Protein AF-A0AAU4KSG5-F1 (afdb_monomer_lite)

Secondary structure (DSSP, 8-state):
---------PPP-------TT-----TT---GGGS----HHHHHHHHHHHHHHHHT--HHHHHHHHHHHHH-HHHHH-HHHHHHHHHHHHHHT-HHHHHHHHHHHTT-HHHHS-HHHHHHHHHHHHHHHHHTT-HHHHHHHHHHHHHH---HHHHHHHHHHHHHHHHHHT-HHHHHHHHHHTT-SSPPPTTSTTHHHHHHHHHHHHHHTT-HHHHHHHHHHHHHHHHHTT---TTT--HHHHHHHHHHHTT-HHHHHHHHHHHHHHHHHHTPPP----PPPPPPP----------HHHHHHHHHHH-S-----------------------------------------------

Sequence (355 aa):
MTETAHATGRPGSGTGPFREGSAVHIPGRLDAEDDERIPPDEVCLSLHSLELANLGVRRALVHEQVEMILGTREKRGHPYCMWLAILTLLYTGDLVSAHSECRQLAMDARWLGSPRHEQLLTLMRARVSLLAGDGVKSAALLREALARGLPKALTRLAAAWLVEAHVLEGDTGAAHKVLLAHELAGRLDPNLPDVAYVLNARGALHMATGRFQPALDDFVYCGRVLIAQSVSNPAVVPWRSRAAFAALATRRHDLALALATDELTAARTWGAPPAASVSPCTPWPSSAGTTPRWPCWRRRWNSWTWRMRAVSSSTPSTTSPSYRPNAAIPPGPAHGWKRRARSPGTAATACGATG

Radius of gyration: 27.67 Å; chains: 1; bounding box: 100×79×86 Å

Structure (mmCIF, N/CA/C/O backbone):
data_AF-A0AAU4KSG5-F1
#
_entry.id   AF-A0AAU4KSG5-F1
#
loop_
_atom_site.group_PDB
_atom_site.id
_atom_site.type_symbol
_atom_site.label_atom_id
_atom_site.label_alt_id
_atom_site.label_comp_id
_atom_site.label_asym_id
_atom_site.label_entity_id
_atom_site.label_seq_id
_atom_site.pdbx_PDB_ins_code
_atom_site.Cartn_x
_atom_site.Cartn_y
_atom_site.Cartn_z
_atom_site.occupancy
_atom_site.B_iso_or_equiv
_atom_site.auth_seq_id
_atom_site.auth_comp_id
_atom_site.auth_asym_id
_atom_site.auth_atom_id
_atom_site.pdbx_PDB_model_num
ATOM 1 N N . MET A 1 1 ? 66.735 15.027 21.085 1.00 38.50 1 MET A N 1
ATOM 2 C CA . MET A 1 1 ? 66.187 14.760 19.741 1.00 38.50 1 MET A CA 1
ATOM 3 C C . MET A 1 1 ? 64.780 14.228 19.929 1.00 38.50 1 MET A C 1
ATOM 5 O O . MET A 1 1 ? 64.598 13.063 20.241 1.00 38.50 1 MET A O 1
ATOM 9 N N . THR A 1 2 ? 63.819 15.142 19.902 1.00 29.25 2 THR A N 1
ATOM 10 C CA . THR A 1 2 ? 62.382 14.914 20.078 1.00 29.25 2 THR A CA 1
ATOM 11 C C . THR A 1 2 ? 61.734 15.073 18.715 1.00 29.25 2 THR A C 1
ATOM 13 O O . THR A 1 2 ? 61.810 16.162 18.150 1.00 29.25 2 THR A O 1
ATOM 16 N N . GLU A 1 3 ? 61.125 14.013 18.192 1.00 27.72 3 GLU A N 1
ATOM 17 C CA . GLU A 1 3 ? 60.401 14.053 16.924 1.00 27.72 3 GLU A CA 1
ATOM 18 C C . GLU A 1 3 ? 58.911 13.819 17.193 1.00 27.72 3 GLU A C 1
ATOM 20 O O . GLU A 1 3 ? 58.471 12.757 17.627 1.00 27.72 3 GLU A O 1
ATOM 25 N N . THR A 1 4 ? 58.150 14.894 17.021 1.00 34.47 4 THR A N 1
ATOM 26 C CA . THR A 1 4 ? 56.693 14.976 17.091 1.00 34.47 4 THR A CA 1
ATOM 27 C C . THR A 1 4 ? 56.087 14.545 15.758 1.00 34.47 4 THR A C 1
ATOM 29 O O . THR A 1 4 ? 56.318 15.208 14.749 1.00 34.47 4 THR A O 1
ATOM 32 N N . ALA A 1 5 ? 55.258 13.499 15.751 1.00 32.88 5 ALA A N 1
ATOM 33 C CA . ALA A 1 5 ? 54.439 13.131 14.596 1.00 32.88 5 ALA A CA 1
ATOM 34 C C . ALA A 1 5 ? 52.985 13.591 14.799 1.00 32.88 5 ALA A C 1
ATOM 36 O O . ALA A 1 5 ? 52.264 13.094 15.665 1.00 32.88 5 ALA A O 1
ATOM 37 N N . HIS A 1 6 ? 52.562 14.563 13.988 1.00 29.42 6 HIS A N 1
ATOM 38 C CA . HIS A 1 6 ? 51.173 14.987 13.834 1.00 29.42 6 HIS A CA 1
ATOM 39 C C . HIS A 1 6 ? 50.369 13.927 13.068 1.00 29.42 6 HIS A C 1
ATOM 41 O O . HIS A 1 6 ? 50.677 13.627 11.918 1.00 29.42 6 HIS A O 1
ATOM 47 N N . ALA A 1 7 ? 49.296 13.414 13.674 1.00 30.02 7 ALA A N 1
ATOM 48 C CA . ALA A 1 7 ? 48.296 12.601 12.990 1.00 30.02 7 ALA A CA 1
ATOM 49 C C . ALA A 1 7 ? 47.135 13.489 12.509 1.00 30.02 7 ALA A C 1
ATOM 51 O O . ALA A 1 7 ? 46.254 13.868 13.278 1.00 30.02 7 ALA A O 1
ATOM 52 N N . THR A 1 8 ? 47.134 13.820 11.220 1.00 32.59 8 THR A N 1
ATOM 53 C CA . THR A 1 8 ? 46.005 14.418 10.497 1.00 32.59 8 THR A CA 1
ATOM 54 C C . THR A 1 8 ? 45.142 13.307 9.890 1.00 32.59 8 THR A C 1
ATOM 56 O O . THR A 1 8 ? 45.341 12.878 8.757 1.00 32.59 8 THR A O 1
ATOM 59 N N . GLY A 1 9 ? 44.164 12.812 10.653 1.00 27.25 9 GLY A N 1
ATOM 60 C CA . GLY A 1 9 ? 43.154 11.867 10.168 1.00 27.25 9 GLY A CA 1
ATOM 61 C C . GLY A 1 9 ? 41.897 12.586 9.670 1.00 27.25 9 GLY A C 1
ATOM 62 O O . GLY A 1 9 ? 41.175 13.189 10.460 1.00 27.25 9 GLY A O 1
ATOM 63 N N . ARG A 1 10 ? 41.625 12.517 8.360 1.00 27.47 10 ARG A N 1
ATOM 64 C CA . ARG A 1 10 ? 40.331 12.876 7.742 1.00 27.47 10 ARG A CA 1
ATOM 65 C C . ARG A 1 10 ? 39.182 12.049 8.356 1.00 27.47 10 ARG A C 1
ATOM 67 O O . ARG A 1 10 ? 39.394 10.869 8.632 1.00 27.47 10 ARG A O 1
ATOM 74 N N . PRO A 1 11 ? 37.958 12.594 8.495 1.00 30.91 11 PRO A N 1
ATOM 75 C CA . PRO A 1 11 ? 36.808 11.807 8.927 1.00 30.91 11 PRO A CA 1
ATOM 76 C C . PRO A 1 11 ? 36.391 10.837 7.814 1.00 30.91 11 PRO A C 1
ATOM 78 O O . PRO A 1 11 ? 36.084 11.247 6.694 1.00 30.91 11 PRO A O 1
ATOM 81 N N . GLY A 1 12 ? 36.420 9.542 8.127 1.00 28.28 12 GLY A N 1
ATOM 82 C CA . GLY A 1 12 ? 35.982 8.470 7.242 1.00 28.28 12 GLY A CA 1
ATOM 83 C C . GLY A 1 12 ? 34.480 8.533 6.960 1.00 28.28 12 GLY A C 1
ATOM 84 O O . GLY A 1 12 ? 33.665 8.765 7.852 1.00 28.28 12 GLY A O 1
ATOM 85 N N . SER A 1 13 ? 34.138 8.300 5.697 1.00 32.59 13 SER A N 1
ATOM 86 C CA . SER A 1 13 ? 32.803 8.007 5.187 1.00 32.59 13 SER A CA 1
ATOM 87 C C . SER A 1 13 ? 32.158 6.865 5.977 1.00 32.59 13 SER A C 1
ATOM 89 O O . SER A 1 13 ? 32.555 5.708 5.857 1.00 32.59 13 SER A O 1
ATOM 91 N N . GLY A 1 14 ? 31.157 7.193 6.793 1.00 28.16 14 GLY A N 1
ATOM 92 C CA . GLY A 1 14 ? 30.375 6.235 7.572 1.00 28.16 14 GLY A CA 1
ATOM 93 C C . GLY A 1 14 ? 29.376 5.451 6.721 1.00 28.16 14 GLY A C 1
ATOM 94 O O . GLY A 1 14 ? 28.170 5.572 6.918 1.00 28.16 14 GLY A O 1
ATOM 95 N N . THR A 1 15 ? 29.861 4.638 5.787 1.00 38.88 15 THR A N 1
ATOM 96 C CA . THR A 1 15 ? 29.124 3.488 5.247 1.00 38.88 15 THR A CA 1
ATOM 97 C C . THR A 1 15 ? 29.431 2.296 6.148 1.00 38.88 15 THR A C 1
ATOM 99 O O . THR A 1 15 ? 30.382 1.554 5.915 1.00 38.88 15 THR A O 1
ATOM 102 N N . GLY A 1 16 ? 28.685 2.168 7.247 1.00 31.45 16 GLY A N 1
ATOM 103 C CA . GLY A 1 16 ? 28.750 0.969 8.084 1.00 31.45 16 GLY A CA 1
ATOM 104 C C . GLY A 1 16 ? 28.312 -0.267 7.283 1.00 31.45 16 GLY A C 1
ATOM 105 O O . GLY A 1 16 ? 27.465 -0.130 6.397 1.00 31.45 16 GLY A O 1
ATOM 106 N N . PRO A 1 17 ? 28.875 -1.456 7.559 1.00 35.94 17 PRO A N 1
ATOM 107 C CA . PRO A 1 17 ? 28.551 -2.658 6.809 1.00 35.94 17 PRO A CA 1
ATOM 108 C C . PRO A 1 17 ? 27.086 -3.039 7.042 1.00 35.94 17 PRO A C 1
ATOM 110 O O . PRO A 1 17 ? 26.595 -3.036 8.174 1.00 35.94 17 PRO A O 1
ATOM 113 N N . PHE A 1 18 ? 26.403 -3.345 5.941 1.00 37.97 18 PHE A N 1
ATOM 114 C CA . PHE A 1 18 ? 25.096 -3.990 5.892 1.00 37.97 18 PHE A CA 1
ATOM 115 C C . PHE A 1 18 ? 25.047 -5.141 6.912 1.00 37.97 18 PHE A C 1
ATOM 117 O O . PHE A 1 18 ? 25.884 -6.043 6.875 1.00 37.97 18 PHE A O 1
ATOM 124 N N . ARG A 1 19 ? 24.103 -5.095 7.862 1.00 38.00 19 ARG A N 1
ATOM 125 C CA . ARG A 1 19 ? 23.866 -6.219 8.776 1.00 38.00 19 ARG A CA 1
ATOM 126 C C . ARG A 1 19 ? 23.085 -7.286 8.024 1.00 38.00 19 ARG A C 1
ATOM 128 O O . ARG A 1 19 ? 21.860 -7.236 7.941 1.00 38.00 19 ARG A O 1
ATOM 135 N N . GLU A 1 20 ? 23.818 -8.252 7.496 1.00 31.59 20 GLU A N 1
ATOM 136 C CA . GLU A 1 20 ? 23.281 -9.512 7.000 1.00 31.59 20 GLU A CA 1
ATOM 137 C C . GLU A 1 20 ? 22.412 -10.145 8.109 1.00 31.59 20 GLU A C 1
ATOM 139 O O . GLU A 1 20 ? 22.904 -10.457 9.194 1.00 31.59 20 GLU A O 1
ATOM 144 N N . GLY A 1 21 ? 21.091 -10.213 7.892 1.00 39.56 21 GLY A N 1
ATOM 145 C CA . GLY A 1 21 ? 20.122 -10.764 8.855 1.00 39.56 21 GLY A CA 1
ATOM 146 C C . GLY A 1 21 ? 18.938 -9.863 9.241 1.00 39.56 21 GLY A C 1
ATOM 147 O O . GLY A 1 21 ? 17.999 -10.354 9.864 1.00 39.56 21 GLY A O 1
ATOM 148 N N . SER A 1 22 ? 18.917 -8.581 8.858 1.00 46.66 22 SER A N 1
ATOM 149 C CA . SER A 1 22 ? 17.695 -7.759 8.930 1.00 46.66 22 SER A CA 1
ATOM 150 C C . SER A 1 22 ? 16.807 -8.065 7.721 1.00 46.66 22 SER A C 1
ATOM 152 O O . SER A 1 22 ? 17.153 -7.744 6.582 1.00 46.66 22 SER A O 1
ATOM 154 N N . ALA A 1 23 ? 15.682 -8.752 7.932 1.00 70.69 23 ALA A N 1
ATOM 155 C CA . ALA A 1 23 ? 14.760 -9.082 6.851 1.00 70.69 23 ALA A CA 1
ATOM 156 C C . ALA A 1 23 ? 14.004 -7.819 6.408 1.00 70.69 23 ALA A C 1
ATOM 158 O O . ALA A 1 23 ? 12.965 -7.474 6.966 1.00 70.69 23 ALA A O 1
ATOM 159 N N . VAL A 1 24 ? 14.531 -7.120 5.399 1.00 85.19 24 VAL A N 1
ATOM 160 C CA . VAL A 1 24 ? 13.855 -5.975 4.774 1.00 85.19 24 VAL A CA 1
ATOM 161 C C . VAL A 1 24 ? 12.472 -6.412 4.288 1.00 85.19 24 VAL A C 1
ATOM 163 O O . VAL A 1 24 ? 12.352 -7.341 3.485 1.00 85.19 24 VAL A O 1
ATOM 166 N N . HIS A 1 25 ? 11.422 -5.731 4.754 1.00 89.94 25 HIS A N 1
ATOM 167 C CA . HIS A 1 25 ? 10.068 -5.931 4.240 1.00 89.94 25 HIS A CA 1
ATOM 168 C C . HIS A 1 25 ? 9.957 -5.395 2.811 1.00 89.94 25 HIS A C 1
ATOM 170 O O . HIS A 1 25 ? 10.156 -4.203 2.570 1.00 89.94 25 HIS A O 1
ATOM 176 N N . ILE A 1 26 ? 9.633 -6.272 1.862 1.00 91.25 26 ILE A N 1
ATOM 177 C CA . ILE A 1 26 ? 9.509 -5.934 0.441 1.00 91.25 26 ILE A CA 1
ATOM 178 C C . ILE A 1 26 ? 8.120 -6.367 -0.023 1.00 91.25 26 ILE A C 1
ATOM 180 O O . ILE A 1 26 ? 7.859 -7.569 -0.103 1.00 91.25 26 ILE A O 1
ATOM 184 N N . PRO A 1 27 ? 7.227 -5.417 -0.335 1.00 90.50 27 PRO A N 1
ATOM 185 C CA . PRO A 1 27 ? 5.914 -5.729 -0.878 1.00 90.50 27 PRO A CA 1
ATOM 186 C C . PRO A 1 27 ? 6.057 -6.465 -2.200 1.00 90.50 27 PRO A C 1
ATOM 188 O O . PRO A 1 27 ? 6.817 -6.022 -3.066 1.00 90.50 27 PRO A O 1
ATOM 191 N N . GLY A 1 28 ? 5.317 -7.560 -2.366 1.00 86.94 28 GLY A N 1
ATOM 192 C CA . GLY A 1 28 ? 5.356 -8.340 -3.597 1.00 86.94 28 GLY A CA 1
ATOM 193 C C . GLY A 1 28 ? 6.749 -8.891 -3.881 1.00 86.94 28 GLY A C 1
ATOM 194 O O . GLY A 1 28 ? 7.177 -8.882 -5.035 1.00 86.94 28 GLY A O 1
ATOM 195 N N . ARG A 1 29 ? 7.476 -9.301 -2.828 1.00 82.00 29 ARG A N 1
ATOM 196 C CA . ARG A 1 29 ? 8.834 -9.846 -2.923 1.00 82.00 29 ARG A CA 1
ATOM 197 C C . ARG A 1 29 ? 8.899 -10.886 -4.042 1.00 82.00 29 ARG A C 1
ATOM 199 O O . ARG A 1 29 ? 8.265 -11.934 -3.969 1.00 82.00 29 ARG A O 1
ATOM 206 N N . LEU A 1 30 ? 9.659 -10.551 -5.077 1.00 68.62 30 LEU A N 1
ATOM 207 C CA . LEU A 1 30 ? 10.038 -11.474 -6.132 1.00 68.62 30 LEU A CA 1
ATOM 208 C C . LEU A 1 30 ? 11.283 -12.198 -5.630 1.00 68.62 30 LEU A C 1
ATOM 210 O O . LEU A 1 30 ? 12.269 -11.535 -5.302 1.00 68.62 30 LEU A O 1
ATOM 214 N N . ASP A 1 31 ? 11.228 -13.519 -5.505 1.00 58.00 31 ASP A N 1
ATOM 215 C CA . ASP A 1 31 ? 12.409 -14.279 -5.116 1.00 58.00 31 ASP A CA 1
ATOM 216 C C . ASP A 1 31 ? 13.493 -14.114 -6.191 1.00 58.00 31 ASP A C 1
ATOM 218 O O . ASP A 1 31 ? 13.219 -14.084 -7.393 1.00 58.00 31 ASP A O 1
ATOM 222 N N . ALA A 1 32 ? 14.732 -13.917 -5.739 1.00 48.50 32 ALA A N 1
ATOM 223 C CA . ALA A 1 32 ? 15.875 -13.596 -6.593 1.00 48.50 32 ALA A CA 1
ATOM 224 C C . ALA A 1 32 ? 16.331 -14.776 -7.471 1.00 48.50 32 ALA A C 1
ATOM 226 O O . ALA A 1 32 ? 17.243 -14.608 -8.273 1.00 48.50 32 ALA A O 1
ATOM 227 N N . GLU A 1 33 ? 15.712 -15.953 -7.325 1.00 45.97 33 GLU A N 1
ATOM 228 C CA . GLU A 1 33 ? 16.061 -17.165 -8.076 1.00 45.97 33 GLU A CA 1
ATOM 229 C C . GLU A 1 33 ? 15.811 -17.024 -9.590 1.00 45.97 33 GLU A C 1
ATOM 231 O O . GLU A 1 33 ? 16.416 -17.750 -10.372 1.00 45.97 33 GLU A O 1
ATOM 236 N N . ASP A 1 34 ? 15.010 -16.035 -10.002 1.00 47.53 34 ASP A N 1
ATOM 237 C CA . ASP A 1 34 ? 14.601 -15.810 -11.394 1.00 47.53 34 ASP A CA 1
ATOM 238 C C . ASP A 1 34 ? 15.253 -14.581 -12.076 1.00 47.53 34 ASP A C 1
ATOM 240 O O . ASP A 1 34 ? 14.680 -14.075 -13.041 1.00 47.53 34 ASP A O 1
ATOM 244 N N . ASP A 1 35 ? 16.380 -14.008 -11.615 1.00 49.00 35 ASP A N 1
ATOM 245 C CA . ASP A 1 35 ? 17.029 -12.942 -12.415 1.00 49.00 35 ASP A CA 1
ATOM 246 C C . ASP A 1 35 ? 18.565 -12.890 -12.418 1.00 49.00 35 ASP A C 1
ATOM 248 O O . ASP A 1 35 ? 19.266 -13.074 -11.423 1.00 49.00 35 ASP A O 1
ATOM 252 N N . GLU A 1 36 ? 19.043 -12.589 -13.618 1.00 48.22 36 GLU A N 1
ATOM 253 C CA . GLU A 1 36 ? 20.404 -12.485 -14.116 1.00 48.22 36 GLU A CA 1
ATOM 254 C C . GLU A 1 36 ? 21.268 -11.502 -13.302 1.00 48.22 36 GLU A C 1
ATOM 256 O O . GLU A 1 36 ? 21.012 -10.305 -13.255 1.00 48.22 36 GLU A O 1
ATOM 261 N N . ARG A 1 37 ? 22.353 -12.015 -12.705 1.00 53.78 37 ARG A N 1
ATOM 262 C CA . ARG A 1 37 ? 23.638 -11.323 -12.461 1.00 53.78 37 ARG A CA 1
ATOM 263 C C . ARG A 1 37 ? 23.550 -9.835 -12.059 1.00 53.78 37 ARG A C 1
ATOM 265 O O . ARG A 1 37 ? 24.202 -8.988 -12.667 1.00 53.78 37 ARG A O 1
ATOM 272 N N . ILE A 1 38 ? 22.806 -9.522 -11.000 1.00 52.72 38 ILE A N 1
ATOM 273 C CA . ILE A 1 38 ? 22.802 -8.172 -10.421 1.00 52.72 38 ILE A CA 1
ATOM 274 C C . ILE A 1 38 ? 24.096 -7.958 -9.622 1.00 52.72 38 ILE A C 1
ATOM 276 O O . ILE A 1 38 ? 24.433 -8.814 -8.796 1.00 52.72 38 ILE A O 1
ATOM 280 N N . PRO A 1 39 ? 24.828 -6.844 -9.807 1.00 55.38 39 PRO A N 1
ATOM 281 C CA . PRO A 1 39 ? 25.934 -6.500 -8.926 1.00 55.38 39 PRO A CA 1
ATOM 282 C C . PRO A 1 39 ? 25.428 -6.396 -7.473 1.00 55.38 39 PRO A C 1
ATOM 284 O O . PRO A 1 39 ? 24.449 -5.682 -7.217 1.00 55.38 39 PRO A O 1
ATOM 287 N N . PRO A 1 40 ? 26.041 -7.113 -6.512 1.00 60.97 40 PRO A N 1
ATOM 288 C CA . PRO A 1 40 ? 25.558 -7.166 -5.131 1.00 60.97 40 PRO A CA 1
ATOM 289 C C . PRO A 1 40 ? 25.421 -5.781 -4.488 1.00 60.97 40 PRO A C 1
ATOM 291 O O . PRO A 1 40 ? 24.504 -5.543 -3.705 1.00 60.97 40 PRO A O 1
ATOM 294 N N . ASP A 1 41 ? 26.301 -4.849 -4.846 1.00 64.06 41 ASP A N 1
ATOM 295 C CA . ASP A 1 41 ? 26.366 -3.489 -4.320 1.00 64.06 41 ASP A CA 1
ATOM 296 C C . ASP A 1 41 ? 25.173 -2.613 -4.745 1.00 64.06 41 ASP A C 1
ATOM 298 O O . ASP A 1 41 ? 24.663 -1.828 -3.940 1.00 64.06 41 ASP A O 1
ATOM 302 N N . GLU A 1 42 ? 24.661 -2.779 -5.968 1.00 61.88 42 GLU A N 1
ATOM 303 C CA . GLU A 1 42 ? 23.538 -1.982 -6.481 1.00 61.88 42 GLU A CA 1
ATOM 304 C C . GLU A 1 42 ? 22.200 -2.347 -5.824 1.00 61.88 42 GLU A C 1
ATOM 306 O O . GLU A 1 42 ? 21.395 -1.468 -5.480 1.00 61.88 42 GLU A O 1
ATOM 311 N N . VAL A 1 43 ? 21.976 -3.643 -5.594 1.00 72.31 43 VAL A N 1
ATOM 312 C CA . VAL A 1 43 ? 20.814 -4.137 -4.840 1.00 72.31 43 VAL A CA 1
ATOM 313 C C . VAL A 1 43 ? 20.939 -3.747 -3.373 1.00 72.31 43 VAL A C 1
ATOM 315 O O . VAL A 1 43 ? 19.943 -3.351 -2.768 1.00 72.31 43 VAL A O 1
ATOM 318 N N . CYS A 1 44 ? 22.153 -3.775 -2.812 1.00 77.88 44 CYS A N 1
ATOM 319 C CA . CYS A 1 44 ? 22.396 -3.386 -1.425 1.00 77.88 44 CYS A CA 1
ATOM 320 C C . CYS A 1 44 ? 21.960 -1.946 -1.140 1.00 77.88 44 CYS A C 1
ATOM 322 O O . CYS A 1 44 ? 21.295 -1.719 -0.131 1.00 77.88 44 CYS A O 1
ATOM 324 N N . LEU A 1 45 ? 22.257 -0.978 -2.018 1.00 84.44 45 LEU A N 1
ATOM 325 C CA . LEU A 1 45 ? 21.829 0.409 -1.790 1.00 84.44 45 LEU A CA 1
ATOM 326 C C . LEU A 1 45 ? 20.300 0.561 -1.846 1.00 84.44 45 LEU A C 1
ATOM 328 O O . LEU A 1 45 ? 19.721 1.253 -1.006 1.00 84.44 45 LEU A O 1
ATOM 332 N N . SER A 1 46 ? 19.639 -0.107 -2.795 1.00 86.31 46 SER A N 1
ATOM 333 C CA . SER A 1 46 ? 18.173 -0.076 -2.924 1.00 86.31 46 SER A CA 1
ATOM 334 C C . SER A 1 46 ? 17.482 -0.734 -1.726 1.00 86.31 46 SER A C 1
ATOM 336 O O . SER A 1 46 ? 16.531 -0.182 -1.173 1.00 86.31 46 SER A O 1
ATOM 338 N N . LEU A 1 47 ? 17.994 -1.886 -1.279 1.00 88.88 47 LEU A N 1
ATOM 339 C CA . LEU A 1 47 ? 17.512 -2.585 -0.088 1.00 88.88 47 LEU A CA 1
ATOM 340 C C . LEU A 1 47 ? 17.745 -1.771 1.181 1.00 88.88 47 LEU A C 1
ATOM 342 O O . LEU A 1 47 ? 16.840 -1.671 2.003 1.00 88.88 47 LEU A O 1
ATOM 346 N N . HIS A 1 48 ? 18.919 -1.159 1.325 1.00 90.31 48 HIS A N 1
ATOM 347 C CA . HIS A 1 48 ? 19.233 -0.321 2.476 1.00 90.31 48 HIS A CA 1
ATOM 348 C C . HIS A 1 48 ? 18.338 0.925 2.533 1.00 90.31 48 HIS A C 1
ATOM 350 O O . HIS A 1 48 ? 17.814 1.265 3.593 1.00 90.31 48 HIS A O 1
ATOM 356 N N . SER A 1 49 ? 18.090 1.567 1.388 1.00 92.31 49 SER A N 1
ATOM 357 C CA . SER A 1 49 ? 17.168 2.709 1.295 1.00 92.31 49 SER A CA 1
ATOM 358 C C . SER A 1 49 ? 15.753 2.315 1.729 1.00 92.31 49 SER A C 1
ATOM 360 O O . SER A 1 49 ? 15.115 3.022 2.513 1.00 92.31 49 SER A O 1
ATOM 362 N N . LEU A 1 50 ? 15.277 1.154 1.263 1.00 93.25 50 LEU A N 1
ATOM 363 C CA . LEU A 1 50 ? 13.963 0.628 1.621 1.00 93.25 50 LEU A CA 1
ATOM 364 C C . LEU A 1 50 ? 13.890 0.194 3.092 1.00 93.25 50 LEU A C 1
ATOM 366 O O . LEU A 1 50 ? 12.872 0.409 3.739 1.00 93.25 50 LEU A O 1
ATOM 370 N N . GLU A 1 51 ? 14.957 -0.376 3.648 1.00 93.94 51 GLU A N 1
ATOM 371 C CA . GLU A 1 51 ? 15.054 -0.732 5.066 1.00 93.94 51 GLU A CA 1
ATOM 372 C C . GLU A 1 51 ? 14.907 0.503 5.961 1.00 93.94 51 GLU A C 1
ATOM 374 O O . GLU A 1 51 ? 14.065 0.526 6.861 1.00 93.94 51 GLU A O 1
ATOM 379 N N . LEU A 1 52 ? 15.671 1.563 5.678 1.00 94.25 52 LEU A N 1
ATOM 380 C CA . LEU A 1 52 ? 15.556 2.839 6.386 1.00 94.25 52 LEU A CA 1
ATOM 381 C C . LEU A 1 52 ? 14.142 3.422 6.253 1.00 94.25 52 LEU A C 1
ATOM 383 O O . LEU A 1 52 ? 13.589 3.944 7.228 1.00 94.25 52 LEU A O 1
ATOM 387 N N . ALA A 1 53 ? 13.532 3.284 5.071 1.00 93.94 53 ALA A N 1
ATOM 388 C CA . ALA A 1 53 ? 12.150 3.676 4.848 1.00 93.94 53 ALA A CA 1
ATOM 389 C C . ALA A 1 53 ? 11.161 2.824 5.657 1.00 93.94 53 ALA A C 1
ATOM 391 O O . ALA A 1 53 ? 10.257 3.396 6.249 1.00 93.94 53 ALA A O 1
ATOM 392 N N . ASN A 1 54 ? 11.328 1.506 5.766 1.00 94.81 54 ASN A N 1
ATOM 393 C CA . ASN A 1 54 ? 10.474 0.634 6.581 1.00 94.81 54 ASN A CA 1
ATOM 394 C C . ASN A 1 54 ? 10.556 0.979 8.072 1.00 94.81 54 ASN A C 1
ATOM 396 O O . ASN A 1 54 ? 9.530 1.076 8.754 1.00 94.81 54 ASN A O 1
ATOM 400 N N . LEU A 1 55 ? 11.771 1.237 8.557 1.00 94.38 55 LEU A N 1
ATOM 401 C CA . LEU A 1 55 ? 12.034 1.662 9.932 1.00 94.38 55 LEU A CA 1
ATOM 402 C C . LEU A 1 55 ? 11.525 3.085 10.214 1.00 94.38 55 LEU A C 1
ATOM 404 O O . LEU A 1 55 ? 11.309 3.456 11.369 1.00 94.38 55 LEU A O 1
ATOM 408 N N . GLY A 1 56 ? 11.290 3.892 9.179 1.00 91.88 56 GLY A N 1
ATOM 409 C CA . GLY A 1 56 ? 10.802 5.260 9.335 1.00 91.88 56 GLY A CA 1
ATOM 410 C C . GLY A 1 56 ? 11.861 6.181 9.930 1.00 91.88 56 GLY A C 1
ATOM 411 O O . GLY A 1 56 ? 11.540 7.044 10.744 1.00 91.88 56 GLY A O 1
ATOM 412 N N . VAL A 1 57 ? 13.122 6.016 9.520 1.00 91.94 57 VAL A N 1
ATOM 413 C CA . VAL A 1 57 ? 14.261 6.802 10.013 1.00 91.94 57 VAL A CA 1
ATOM 414 C C . VAL A 1 57 ? 15.069 7.412 8.869 1.00 91.94 57 VAL A C 1
ATOM 416 O O . VAL A 1 57 ? 15.118 6.880 7.766 1.00 91.94 57 VAL A O 1
ATOM 419 N N . ARG A 1 58 ? 15.760 8.527 9.142 1.00 90.88 58 ARG A N 1
ATOM 420 C CA . ARG A 1 58 ? 16.714 9.164 8.209 1.00 90.88 58 ARG A CA 1
ATOM 421 C C . ARG A 1 58 ? 16.118 9.498 6.828 1.00 90.88 58 ARG A C 1
ATOM 423 O O . ARG A 1 58 ? 16.795 9.345 5.817 1.00 90.88 58 ARG A O 1
ATOM 430 N N . ARG A 1 59 ? 14.889 10.026 6.772 1.00 91.06 59 ARG A N 1
ATOM 431 C CA . ARG A 1 59 ? 14.180 10.368 5.517 1.00 91.06 59 ARG A CA 1
ATOM 432 C C . ARG A 1 59 ? 15.001 11.188 4.514 1.00 91.06 59 ARG A C 1
ATOM 434 O O . ARG A 1 59 ? 14.885 10.949 3.320 1.00 91.06 59 ARG A O 1
ATOM 441 N N . ALA A 1 60 ? 15.835 12.121 4.981 1.00 89.19 60 ALA A N 1
ATOM 442 C CA . ALA A 1 60 ? 16.717 12.900 4.107 1.00 89.19 60 ALA A CA 1
ATOM 443 C C . ALA A 1 60 ? 17.760 12.024 3.388 1.00 89.19 60 ALA A C 1
ATOM 445 O O . ALA A 1 60 ? 17.929 12.162 2.182 1.00 89.19 60 ALA A O 1
ATOM 446 N N . LEU A 1 61 ? 18.388 11.080 4.102 1.00 91.31 61 LEU A N 1
ATOM 447 C CA . LEU A 1 61 ? 19.307 10.118 3.488 1.00 91.31 61 LEU A CA 1
ATOM 448 C C . LEU A 1 61 ? 18.564 9.192 2.523 1.00 91.31 61 LEU A C 1
ATOM 450 O O . LEU A 1 61 ? 19.075 8.895 1.453 1.00 91.31 61 LEU A O 1
ATOM 454 N N . VAL A 1 62 ? 17.362 8.741 2.890 1.00 92.75 62 VAL A N 1
ATOM 455 C CA . VAL A 1 62 ? 16.547 7.898 2.006 1.00 92.75 62 VAL A CA 1
ATOM 456 C C . VAL A 1 62 ? 16.270 8.615 0.681 1.00 92.75 62 VAL A C 1
ATOM 458 O O . VAL A 1 62 ? 16.402 8.010 -0.377 1.00 92.75 62 VAL A O 1
ATOM 461 N N . HIS A 1 63 ? 15.925 9.906 0.725 1.00 88.69 63 HIS A N 1
ATOM 462 C CA . HIS A 1 63 ? 15.714 10.715 -0.480 1.00 88.69 63 HIS A CA 1
ATOM 463 C C . HIS A 1 63 ? 17.000 10.843 -1.312 1.00 88.69 63 HIS A C 1
ATOM 465 O O . HIS A 1 63 ? 16.982 10.537 -2.499 1.00 88.69 63 HIS A O 1
ATOM 471 N N . GLU A 1 64 ? 18.132 11.166 -0.679 1.00 89.88 64 GLU A N 1
ATOM 472 C CA . GLU A 1 64 ? 19.445 11.239 -1.339 1.00 89.88 64 GLU A CA 1
ATOM 473 C C . GLU A 1 64 ? 19.838 9.916 -2.021 1.00 89.88 64 GLU A C 1
ATOM 475 O O . GLU A 1 64 ? 20.259 9.903 -3.178 1.00 89.88 64 GLU A O 1
ATOM 480 N N . GLN A 1 65 ? 19.666 8.783 -1.333 1.00 91.00 65 GLN A N 1
ATOM 481 C CA . GLN A 1 65 ? 19.996 7.463 -1.872 1.00 91.00 65 GLN A CA 1
ATOM 482 C C . GLN A 1 65 ? 19.122 7.083 -3.062 1.00 91.00 65 GLN A C 1
ATOM 484 O O . GLN A 1 65 ? 19.626 6.536 -4.043 1.00 91.00 65 GLN A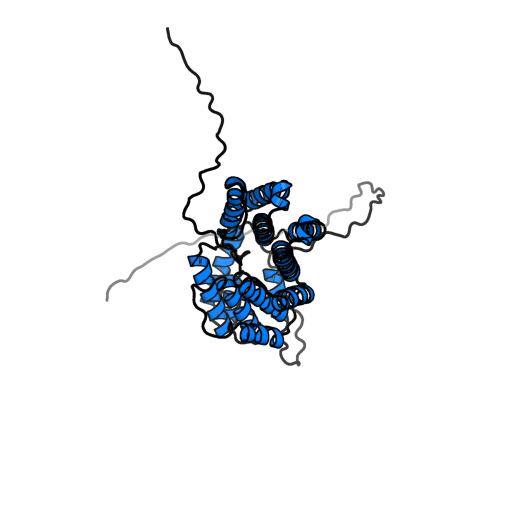 O 1
ATOM 489 N N . VAL A 1 66 ? 17.832 7.408 -3.009 1.00 90.88 66 VAL A N 1
ATOM 490 C CA . VAL A 1 66 ? 16.922 7.175 -4.129 1.00 90.88 66 VAL A CA 1
ATOM 491 C C . VAL A 1 66 ? 17.299 8.022 -5.340 1.00 90.88 66 VAL A C 1
ATOM 493 O O . VAL A 1 66 ? 17.358 7.479 -6.439 1.00 90.88 66 VAL A O 1
ATOM 496 N N . GLU A 1 67 ? 17.633 9.301 -5.167 1.00 88.50 67 GLU A N 1
ATOM 497 C CA . GLU A 1 67 ? 18.108 10.143 -6.276 1.00 88.50 67 GLU A CA 1
ATOM 498 C C . GLU A 1 67 ? 19.390 9.578 -6.913 1.00 88.50 67 GLU A C 1
ATOM 500 O O . GLU A 1 67 ? 19.505 9.529 -8.139 1.00 88.50 67 GLU A O 1
ATOM 505 N N . MET A 1 68 ? 20.325 9.050 -6.111 1.00 87.19 68 MET A N 1
ATOM 506 C CA . MET A 1 68 ? 21.514 8.357 -6.633 1.00 87.19 68 MET A CA 1
ATOM 507 C C . MET A 1 68 ? 21.159 7.095 -7.436 1.00 87.19 68 MET A C 1
ATOM 509 O O . MET A 1 68 ? 21.759 6.834 -8.484 1.00 87.19 68 MET A O 1
ATOM 513 N N . ILE A 1 69 ? 20.189 6.302 -6.964 1.00 85.69 69 ILE A N 1
ATOM 514 C CA . ILE A 1 69 ? 19.713 5.104 -7.672 1.00 85.69 69 ILE A CA 1
ATOM 515 C C . ILE A 1 69 ? 19.099 5.498 -9.018 1.00 85.69 69 ILE A C 1
ATOM 517 O O . ILE A 1 69 ? 19.464 4.926 -10.045 1.00 85.69 69 ILE A O 1
ATOM 521 N N . LEU A 1 70 ? 18.224 6.507 -9.026 1.00 85.94 70 LEU A N 1
ATOM 522 C CA . LEU A 1 70 ? 17.558 6.992 -10.234 1.00 85.94 70 LEU A CA 1
ATOM 523 C C . LEU A 1 70 ? 18.553 7.622 -11.216 1.00 85.94 70 LEU A C 1
ATOM 525 O O . LEU A 1 70 ? 18.427 7.426 -12.421 1.00 85.94 70 LEU A O 1
ATOM 529 N N . GLY A 1 71 ? 19.585 8.316 -10.736 1.00 84.00 71 GLY A N 1
ATOM 530 C CA . GLY A 1 71 ? 20.621 8.930 -11.573 1.00 84.00 71 GLY A CA 1
ATOM 531 C C . GLY A 1 71 ? 21.491 7.949 -12.374 1.00 84.00 71 GLY A C 1
ATOM 532 O O . GLY A 1 71 ? 22.169 8.372 -13.307 1.00 84.00 71 GLY A O 1
ATOM 533 N N . THR A 1 72 ? 21.463 6.649 -12.062 1.00 81.94 72 THR A N 1
ATOM 534 C CA . THR A 1 72 ? 22.310 5.631 -12.711 1.00 81.94 72 THR A CA 1
ATOM 535 C C . THR A 1 72 ? 21.561 4.939 -13.860 1.00 81.94 72 THR A C 1
ATOM 537 O O . THR A 1 72 ? 20.486 4.368 -13.657 1.00 81.94 72 THR A O 1
ATOM 540 N N . ARG A 1 73 ? 22.114 4.958 -15.084 1.00 73.50 73 ARG A N 1
ATOM 541 C CA . ARG A 1 73 ? 21.440 4.437 -16.294 1.00 73.50 73 ARG A CA 1
ATOM 542 C C . ARG A 1 73 ? 21.216 2.924 -16.234 1.00 73.50 73 ARG A C 1
ATOM 544 O O . ARG A 1 73 ? 20.157 2.449 -16.643 1.00 73.50 73 ARG A O 1
ATOM 551 N N . GLU A 1 74 ? 22.189 2.190 -15.712 1.00 71.69 74 GLU A N 1
ATOM 552 C CA . GLU A 1 74 ? 22.170 0.736 -15.561 1.00 71.69 74 GLU A CA 1
ATOM 553 C C . GLU A 1 74 ? 21.039 0.309 -14.611 1.00 71.69 74 GLU A C 1
ATOM 555 O O . GLU A 1 74 ? 20.181 -0.494 -14.982 1.00 71.69 74 GLU A O 1
ATOM 560 N N . LYS A 1 75 ? 20.936 0.958 -13.443 1.00 71.38 75 LYS A N 1
ATOM 561 C CA . LYS A 1 75 ? 19.903 0.683 -12.426 1.00 71.38 75 LYS A CA 1
ATOM 562 C C . LYS A 1 75 ? 18.482 0.915 -12.934 1.00 71.38 75 LYS A C 1
ATOM 564 O O . LYS A 1 75 ? 17.574 0.168 -12.576 1.00 71.38 75 LYS A O 1
ATOM 569 N N . ARG A 1 76 ? 18.289 1.893 -13.827 1.00 79.38 76 ARG A N 1
ATOM 570 C CA . ARG A 1 76 ? 16.994 2.167 -14.479 1.00 79.38 76 ARG A CA 1
ATOM 571 C C . ARG A 1 76 ? 16.521 1.054 -15.414 1.00 79.38 76 ARG A C 1
ATOM 573 O O . ARG A 1 76 ? 15.333 0.972 -15.726 1.00 79.38 76 ARG A O 1
ATOM 580 N N . GLY A 1 77 ? 17.436 0.216 -15.901 1.00 80.25 77 GLY A N 1
ATOM 581 C CA . GLY A 1 77 ? 17.099 -0.968 -16.687 1.00 80.25 77 GLY A CA 1
ATOM 582 C C . GLY A 1 77 ? 16.628 -2.152 -15.849 1.00 80.25 77 GLY A C 1
ATOM 583 O O . GLY A 1 77 ? 15.977 -3.024 -16.401 1.00 80.25 77 GLY A O 1
ATOM 584 N N . HIS A 1 78 ? 16.930 -2.185 -14.549 1.00 84.00 78 HIS A N 1
ATOM 585 C CA . HIS A 1 78 ? 16.667 -3.352 -13.720 1.00 84.00 78 HIS A CA 1
ATOM 586 C C . HIS A 1 78 ? 15.283 -3.270 -13.047 1.00 84.00 78 HIS A C 1
ATOM 588 O O . HIS A 1 78 ? 15.038 -2.363 -12.241 1.00 84.00 78 HIS A O 1
ATOM 594 N N . PRO A 1 79 ? 14.377 -4.241 -13.270 1.00 86.06 79 PRO A N 1
ATOM 595 C CA . PRO A 1 79 ? 12.987 -4.129 -12.836 1.00 86.06 79 PRO A CA 1
ATOM 596 C C . PRO A 1 79 ? 12.853 -4.152 -11.307 1.00 86.06 79 PRO A C 1
ATOM 598 O O . PRO A 1 79 ? 12.067 -3.396 -10.737 1.00 86.06 79 PRO A O 1
ATOM 601 N N . TYR A 1 80 ? 13.660 -4.974 -10.630 1.00 84.81 80 TYR A N 1
ATOM 602 C CA . TYR A 1 80 ? 13.666 -5.059 -9.167 1.00 84.81 80 TYR A CA 1
ATOM 603 C C . TYR A 1 80 ? 14.236 -3.804 -8.482 1.00 84.81 80 TYR A C 1
ATOM 605 O O . TYR A 1 80 ? 13.591 -3.264 -7.589 1.00 84.81 80 TYR A O 1
ATOM 613 N N . CYS A 1 81 ? 15.387 -3.275 -8.921 1.00 86.31 81 CYS A N 1
ATOM 614 C CA . CYS A 1 81 ? 15.931 -2.016 -8.397 1.00 86.31 81 CYS A CA 1
ATOM 615 C C . CYS A 1 81 ? 14.934 -0.862 -8.558 1.00 86.31 81 CYS A C 1
ATOM 617 O O . CYS A 1 81 ? 14.706 -0.110 -7.611 1.00 86.31 81 CYS A O 1
ATOM 619 N N . MET A 1 82 ? 14.269 -0.771 -9.716 1.00 89.50 82 MET A N 1
ATOM 620 C CA . MET A 1 82 ? 13.240 0.245 -9.937 1.00 89.50 82 MET A CA 1
ATOM 621 C C . MET A 1 82 ? 11.999 0.038 -9.068 1.00 89.50 82 MET A C 1
ATOM 623 O O . MET A 1 82 ? 11.471 1.016 -8.547 1.00 89.50 82 MET A O 1
ATOM 627 N N . TRP A 1 83 ? 11.566 -1.203 -8.830 1.00 92.56 83 TRP A N 1
ATOM 628 C CA . TRP A 1 83 ? 10.501 -1.495 -7.866 1.00 92.56 83 TRP A CA 1
ATOM 629 C C . TRP A 1 83 ? 10.828 -0.948 -6.469 1.00 92.56 83 TRP A C 1
ATOM 631 O O . TRP A 1 83 ? 10.028 -0.211 -5.890 1.00 92.56 83 TRP A O 1
ATOM 641 N N . LEU A 1 84 ? 12.027 -1.242 -5.955 1.00 92.19 84 LEU A N 1
ATOM 642 C CA . LEU A 1 84 ? 12.483 -0.768 -4.643 1.00 92.19 84 LEU A CA 1
ATOM 643 C C . LEU A 1 84 ? 12.605 0.765 -4.600 1.00 92.19 84 LEU A C 1
ATOM 645 O O . LEU A 1 84 ? 12.146 1.392 -3.643 1.00 92.19 84 LEU A O 1
ATOM 649 N N . ALA A 1 85 ? 13.173 1.381 -5.641 1.00 92.81 85 ALA A N 1
ATOM 650 C CA . ALA A 1 85 ? 13.331 2.832 -5.729 1.00 92.81 85 ALA A CA 1
ATOM 651 C C . ALA A 1 85 ? 11.975 3.554 -5.751 1.00 92.81 85 ALA A C 1
ATOM 653 O O . ALA A 1 85 ? 11.762 4.498 -4.989 1.00 92.81 85 ALA A O 1
ATOM 654 N N . ILE A 1 86 ? 11.027 3.075 -6.562 1.00 94.50 86 ILE A N 1
ATOM 655 C CA . ILE A 1 86 ? 9.685 3.658 -6.642 1.00 94.50 86 ILE A CA 1
ATOM 656 C C . ILE A 1 86 ? 8.943 3.478 -5.319 1.00 94.50 86 ILE A C 1
ATOM 658 O O . ILE A 1 86 ? 8.410 4.458 -4.811 1.00 94.50 86 ILE A O 1
ATOM 662 N N . LEU A 1 87 ? 8.944 2.288 -4.705 1.00 94.19 87 LEU A N 1
ATOM 663 C CA . LEU A 1 87 ? 8.348 2.100 -3.374 1.00 94.19 87 LEU A CA 1
ATOM 664 C C . LEU A 1 87 ? 8.935 3.070 -2.343 1.00 94.19 87 LEU A C 1
ATOM 666 O O . LEU A 1 87 ? 8.197 3.664 -1.559 1.00 94.19 87 LEU A O 1
ATOM 670 N N . THR A 1 88 ? 10.246 3.290 -2.393 1.00 94.56 88 THR A N 1
ATOM 671 C CA . THR A 1 88 ? 10.924 4.224 -1.494 1.00 94.56 88 THR A CA 1
ATOM 672 C C . THR A 1 88 ? 10.489 5.676 -1.741 1.00 94.56 88 THR A C 1
ATOM 674 O O . THR A 1 88 ? 10.196 6.390 -0.780 1.00 94.56 88 THR A O 1
ATOM 677 N N . LEU A 1 89 ? 10.341 6.117 -3.000 1.00 92.25 89 LEU A N 1
ATOM 678 C CA . LEU A 1 89 ? 9.735 7.423 -3.323 1.00 92.25 89 LEU A CA 1
ATOM 679 C C . LEU A 1 89 ? 8.309 7.542 -2.772 1.00 92.25 89 LEU A C 1
ATOM 681 O O . LEU A 1 89 ? 7.934 8.571 -2.208 1.00 92.25 89 LEU A O 1
ATOM 685 N N . LEU A 1 90 ? 7.511 6.479 -2.889 1.00 91.81 90 LEU A N 1
ATOM 686 C CA . LEU A 1 90 ? 6.151 6.462 -2.358 1.00 91.81 90 LEU A CA 1
ATOM 687 C C . LEU A 1 90 ? 6.141 6.603 -0.827 1.00 91.81 90 LEU A C 1
ATOM 689 O O . LEU A 1 90 ? 5.333 7.361 -0.294 1.00 91.81 90 LEU A O 1
ATOM 693 N N . TYR A 1 91 ? 7.067 5.952 -0.118 1.00 90.88 91 TYR A N 1
ATOM 694 C CA . TYR A 1 91 ? 7.182 6.041 1.345 1.00 90.88 91 TYR A CA 1
ATOM 695 C C . TYR A 1 91 ? 7.752 7.378 1.831 1.00 90.88 91 TYR A C 1
ATOM 697 O O . TYR A 1 91 ? 7.437 7.827 2.937 1.00 90.88 91 TYR A O 1
ATOM 705 N N . THR A 1 92 ? 8.556 8.063 1.014 1.00 89.75 92 THR A N 1
ATOM 706 C CA . THR A 1 92 ? 8.979 9.443 1.302 1.00 89.75 92 THR A CA 1
ATOM 707 C C . THR A 1 92 ? 7.905 10.476 0.951 1.00 89.75 92 THR A C 1
ATOM 709 O O . THR A 1 92 ? 8.042 11.636 1.348 1.00 89.75 92 THR A O 1
ATOM 712 N N . GLY A 1 93 ? 6.822 10.072 0.282 1.00 86.94 93 GLY A N 1
ATOM 713 C CA . GLY A 1 93 ? 5.734 10.946 -0.159 1.00 86.94 93 GLY A CA 1
ATOM 714 C C . GLY A 1 93 ? 6.051 11.732 -1.435 1.00 86.94 93 GLY A C 1
ATOM 715 O O . GLY A 1 93 ? 5.297 12.639 -1.791 1.00 86.94 93 GLY A O 1
ATOM 716 N N . ASP A 1 94 ? 7.141 11.408 -2.135 1.00 89.69 94 ASP A N 1
ATOM 717 C CA . ASP A 1 94 ? 7.506 12.049 -3.398 1.00 89.69 94 ASP A CA 1
ATOM 718 C C . ASP A 1 94 ? 6.764 11.417 -4.587 1.00 89.69 94 ASP A C 1
ATOM 720 O O . ASP A 1 94 ? 7.320 10.755 -5.467 1.00 89.69 94 ASP A O 1
ATOM 724 N N . LEU A 1 95 ? 5.446 11.628 -4.597 1.00 90.06 95 LEU A N 1
ATOM 725 C CA . LEU A 1 95 ? 4.558 11.122 -5.644 1.00 90.06 95 LEU A CA 1
ATOM 726 C C . LEU A 1 95 ? 4.849 11.742 -7.015 1.00 90.06 95 LEU A C 1
ATOM 728 O O . LEU A 1 95 ? 4.564 11.120 -8.037 1.00 90.06 95 LEU A O 1
ATOM 732 N N . VAL A 1 96 ? 5.406 12.958 -7.045 1.00 90.19 96 VAL A N 1
ATOM 733 C CA . VAL A 1 96 ? 5.734 13.663 -8.291 1.00 90.19 96 VAL A CA 1
ATOM 734 C C . VAL A 1 96 ? 6.878 12.948 -8.995 1.00 90.19 96 VAL A C 1
ATOM 736 O O . VAL A 1 96 ? 6.734 12.587 -10.166 1.00 90.19 96 VAL A O 1
ATOM 739 N N . SER A 1 97 ? 7.968 12.678 -8.274 1.00 91.62 97 SER A N 1
ATOM 740 C CA . SER A 1 97 ? 9.100 11.927 -8.814 1.00 91.62 97 SER A CA 1
ATOM 741 C C . SER A 1 97 ? 8.676 10.507 -9.180 1.00 91.62 97 SER A C 1
ATOM 743 O O . SER A 1 97 ? 8.914 10.079 -10.305 1.00 91.62 97 SER A O 1
ATOM 745 N N . ALA A 1 98 ? 7.915 9.813 -8.322 1.00 94.00 98 ALA A N 1
ATOM 746 C CA . ALA A 1 98 ? 7.455 8.451 -8.615 1.00 94.00 98 ALA A CA 1
ATOM 747 C C . ALA A 1 98 ? 6.606 8.381 -9.898 1.00 94.00 98 ALA A C 1
ATOM 749 O O . ALA A 1 98 ? 6.770 7.475 -10.719 1.00 94.00 98 ALA A O 1
ATOM 750 N N . HIS A 1 99 ? 5.718 9.359 -10.102 1.00 94.50 99 HIS A N 1
ATOM 751 C CA . HIS A 1 99 ? 4.924 9.469 -11.321 1.00 94.50 99 HIS A CA 1
ATOM 752 C C . HIS A 1 99 ? 5.787 9.769 -12.553 1.00 94.50 99 HIS A C 1
ATOM 754 O O . HIS A 1 99 ? 5.603 9.139 -13.598 1.00 94.50 99 HIS A O 1
ATOM 760 N N . SER A 1 100 ? 6.721 10.718 -12.435 1.00 94.06 100 SER A N 1
ATOM 761 C CA . SER A 1 100 ? 7.642 11.087 -13.514 1.00 94.06 100 SER A CA 1
ATOM 762 C C . SER A 1 100 ? 8.489 9.896 -13.956 1.00 94.06 100 SER A C 1
ATOM 764 O O . SER A 1 100 ? 8.598 9.632 -15.154 1.00 94.06 100 SER A O 1
ATOM 766 N N . GLU A 1 101 ? 9.032 9.143 -13.002 1.00 94.31 101 GLU A N 1
ATOM 767 C CA . GLU A 1 101 ? 9.829 7.949 -13.267 1.00 94.31 101 GLU A CA 1
ATOM 768 C C . GLU A 1 101 ? 8.994 6.858 -13.934 1.00 94.31 101 GLU A C 1
ATOM 770 O O . GLU A 1 101 ? 9.364 6.376 -14.998 1.00 94.31 101 GLU A O 1
ATOM 775 N N . CYS A 1 102 ? 7.801 6.540 -13.418 1.00 95.25 102 CYS A N 1
ATOM 776 C CA . CYS A 1 102 ? 6.911 5.576 -14.076 1.00 95.25 102 CYS A CA 1
ATOM 777 C C . CYS A 1 102 ? 6.574 5.969 -15.526 1.00 95.25 102 CYS A C 1
ATOM 779 O O . CYS A 1 102 ? 6.423 5.102 -16.387 1.00 95.25 102 CYS A O 1
ATOM 781 N N . ARG A 1 103 ? 6.436 7.269 -15.816 1.00 94.44 103 ARG A N 1
ATOM 782 C CA . ARG A 1 103 ? 6.196 7.758 -17.180 1.00 94.44 103 ARG A CA 1
ATOM 783 C C . ARG A 1 103 ? 7.423 7.571 -18.074 1.00 94.44 103 ARG A C 1
ATOM 785 O O . ARG A 1 103 ? 7.255 7.179 -19.221 1.00 94.44 103 ARG A O 1
ATOM 792 N N . GLN A 1 104 ? 8.623 7.832 -17.559 1.00 92.38 104 GLN A N 1
ATOM 793 C CA . GLN A 1 104 ? 9.873 7.611 -18.292 1.00 92.38 104 GLN A CA 1
ATOM 794 C C . GLN A 1 104 ? 10.085 6.124 -18.596 1.00 92.38 104 GLN A C 1
ATOM 796 O O . GLN A 1 104 ? 10.352 5.778 -19.742 1.00 92.38 104 GLN A O 1
ATOM 801 N N . LEU A 1 105 ? 9.875 5.240 -17.612 1.00 92.88 105 LEU A N 1
ATOM 802 C CA . LEU A 1 105 ? 9.982 3.790 -17.809 1.00 92.88 105 LEU A CA 1
ATOM 803 C C . LEU A 1 105 ? 8.984 3.282 -18.857 1.00 92.88 105 LEU A C 1
ATOM 805 O O . LEU A 1 105 ? 9.334 2.440 -19.670 1.00 92.88 105 LEU A O 1
ATOM 809 N N . ALA A 1 106 ? 7.768 3.836 -18.913 1.00 92.50 106 ALA A N 1
ATOM 810 C CA . ALA A 1 106 ? 6.779 3.472 -19.935 1.00 92.50 106 ALA A CA 1
ATOM 811 C C . ALA A 1 106 ? 7.192 3.828 -21.375 1.00 92.50 106 ALA A C 1
ATOM 813 O O . ALA A 1 106 ? 6.584 3.329 -22.319 1.00 92.50 106 ALA A O 1
ATOM 814 N N . MET A 1 107 ? 8.187 4.701 -21.545 1.00 91.12 107 MET A N 1
ATOM 815 C CA . MET A 1 107 ? 8.746 5.084 -22.843 1.00 91.12 107 MET A CA 1
ATOM 816 C C . MET A 1 107 ? 10.084 4.389 -23.135 1.00 91.12 107 MET A C 1
ATOM 818 O O . MET A 1 107 ? 10.625 4.547 -24.228 1.00 91.12 107 MET A O 1
ATOM 822 N N . ASP A 1 108 ? 10.639 3.643 -22.178 1.00 89.81 108 ASP A N 1
ATOM 823 C CA . ASP A 1 108 ? 11.924 2.971 -22.334 1.00 89.81 108 ASP A CA 1
ATOM 824 C C . ASP A 1 108 ? 11.742 1.629 -23.059 1.00 89.81 108 ASP A C 1
ATOM 826 O O . ASP A 1 108 ? 10.994 0.757 -22.615 1.00 89.81 108 ASP A O 1
ATOM 830 N N . ALA A 1 109 ? 12.469 1.435 -24.162 1.00 88.56 109 ALA A N 1
ATOM 831 C CA . ALA A 1 109 ? 12.421 0.210 -24.957 1.00 88.56 109 ALA A CA 1
ATOM 832 C C . ALA A 1 109 ? 12.731 -1.059 -24.139 1.00 88.56 109 ALA A C 1
ATOM 834 O O . ALA A 1 109 ? 12.173 -2.115 -24.432 1.00 88.56 109 ALA A O 1
ATOM 835 N N . ARG A 1 110 ? 13.560 -0.965 -23.084 1.00 84.81 110 ARG A N 1
ATOM 836 C CA . ARG A 1 110 ? 13.849 -2.106 -22.190 1.00 84.81 110 ARG A CA 1
ATOM 837 C C . ARG A 1 110 ? 12.604 -2.577 -21.434 1.00 84.81 110 ARG A C 1
ATOM 839 O O . ARG A 1 110 ? 12.449 -3.766 -21.180 1.00 84.81 110 ARG A O 1
ATOM 846 N N . TRP A 1 111 ? 11.699 -1.654 -21.120 1.00 88.75 111 TRP A N 1
ATOM 847 C CA . TRP A 1 111 ? 10.485 -1.919 -20.350 1.00 88.75 111 TRP A CA 1
ATOM 848 C C . TRP A 1 111 ? 9.299 -2.379 -21.204 1.00 88.75 111 TRP A C 1
ATOM 850 O O . TRP A 1 111 ? 8.349 -2.931 -20.656 1.00 88.75 111 TRP A O 1
ATOM 860 N N . LEU A 1 112 ? 9.367 -2.185 -22.524 1.00 82.62 112 LEU A N 1
ATOM 861 C CA . LEU A 1 112 ? 8.341 -2.601 -23.489 1.00 82.62 112 LEU A CA 1
ATOM 862 C C . LEU A 1 112 ? 8.533 -4.035 -24.013 1.00 82.62 112 LEU A C 1
ATOM 864 O O . LEU A 1 112 ? 7.654 -4.566 -24.678 1.00 82.62 112 LEU A O 1
ATOM 868 N N . GLY A 1 113 ? 9.700 -4.646 -23.787 1.00 81.31 113 GLY A N 1
ATOM 869 C CA . GLY A 1 113 ? 10.054 -5.946 -24.374 1.00 81.31 113 GLY A CA 1
ATOM 870 C C . GLY A 1 113 ? 9.926 -7.147 -23.435 1.00 81.31 113 GLY A C 1
ATOM 871 O O . GLY A 1 113 ? 10.210 -8.268 -23.848 1.00 81.31 113 GLY A O 1
ATOM 872 N N . SER A 1 114 ? 9.559 -6.939 -22.167 1.00 87.00 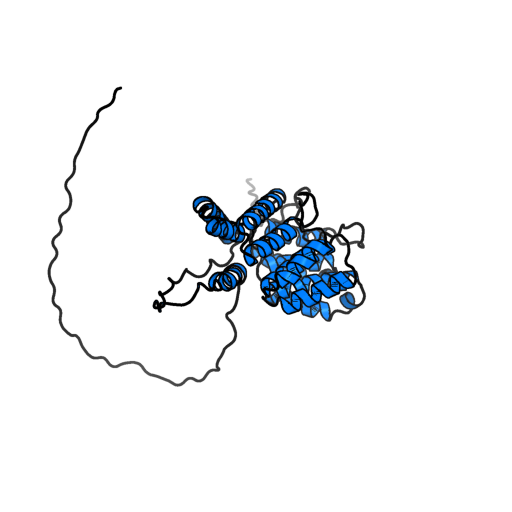114 SER A N 1
ATOM 873 C CA . SER A 1 114 ? 9.628 -7.973 -21.129 1.00 87.00 114 SER A CA 1
ATOM 874 C C . SER A 1 114 ? 8.358 -7.994 -20.272 1.00 87.00 114 SER A C 1
ATOM 876 O O . SER A 1 114 ? 8.069 -6.999 -19.599 1.00 87.00 114 SER A O 1
ATOM 878 N N . PRO A 1 115 ? 7.640 -9.134 -20.188 1.00 87.75 115 PRO A N 1
ATOM 879 C CA . PRO A 1 115 ? 6.434 -9.253 -19.368 1.00 87.75 115 PRO A CA 1
ATOM 880 C C . PRO A 1 115 ? 6.653 -8.868 -17.899 1.00 87.75 115 PRO A C 1
ATOM 882 O O . PRO A 1 115 ? 5.802 -8.218 -17.296 1.00 87.75 115 PRO A O 1
ATOM 885 N N . ARG A 1 116 ? 7.817 -9.204 -17.325 1.00 85.75 116 ARG A N 1
ATOM 886 C CA . ARG A 1 116 ? 8.172 -8.860 -15.937 1.00 85.75 116 ARG A CA 1
ATOM 887 C C . ARG A 1 116 ? 8.252 -7.347 -15.727 1.00 85.75 116 ARG A C 1
ATOM 889 O O . ARG A 1 116 ? 7.725 -6.834 -14.739 1.00 85.75 116 ARG A O 1
ATOM 896 N N . HIS A 1 117 ? 8.889 -6.638 -16.659 1.00 90.56 117 HIS A N 1
ATOM 897 C CA . HIS A 1 117 ? 8.994 -5.180 -16.622 1.00 90.56 117 HIS A CA 1
ATOM 898 C C . HIS A 1 117 ? 7.615 -4.535 -16.749 1.00 90.56 117 HIS A C 1
ATOM 900 O O . HIS A 1 117 ? 7.250 -3.689 -15.932 1.00 90.56 117 HIS A O 1
ATOM 906 N N . GLU A 1 118 ? 6.813 -4.981 -17.716 1.00 91.44 118 GLU A N 1
ATOM 907 C CA . GLU A 1 118 ? 5.462 -4.463 -17.928 1.00 91.44 118 GLU A CA 1
ATOM 908 C C . GLU A 1 118 ? 4.548 -4.679 -16.715 1.00 91.44 118 GLU A C 1
ATOM 910 O O . GLU A 1 118 ? 3.807 -3.771 -16.321 1.00 91.44 118 GLU A O 1
ATOM 915 N N . GLN A 1 119 ? 4.601 -5.862 -16.094 1.00 92.12 119 GLN A N 1
ATOM 916 C CA . GLN A 1 119 ? 3.813 -6.192 -14.906 1.00 92.12 119 GLN A CA 1
ATOM 917 C C . GLN A 1 119 ? 4.191 -5.293 -13.724 1.00 92.12 119 GLN A C 1
ATOM 919 O O . GLN A 1 119 ? 3.314 -4.654 -13.136 1.00 92.12 119 GLN A O 1
ATOM 924 N N . LEU A 1 120 ? 5.484 -5.174 -13.405 1.00 93.00 120 LEU A N 1
ATOM 925 C CA . LEU A 1 120 ? 5.947 -4.307 -12.318 1.00 93.00 120 LEU A CA 1
ATOM 926 C C . LEU A 1 120 ? 5.634 -2.838 -12.589 1.00 93.00 120 LEU A C 1
ATOM 928 O O . LEU A 1 120 ? 5.136 -2.146 -11.702 1.00 93.00 120 LEU A O 1
ATOM 932 N N . LEU A 1 121 ? 5.843 -2.364 -13.819 1.00 95.19 121 LEU A N 1
ATOM 933 C CA . LEU A 1 121 ? 5.484 -1.004 -14.209 1.00 95.19 121 LEU A CA 1
ATOM 934 C C . LEU A 1 121 ? 3.988 -0.741 -14.045 1.00 95.19 121 LEU A C 1
ATOM 936 O O . LEU A 1 121 ? 3.593 0.325 -13.568 1.00 95.19 121 LEU A O 1
ATOM 940 N N . THR A 1 122 ? 3.148 -1.713 -14.397 1.00 96.25 122 THR A N 1
ATOM 941 C CA . THR A 1 122 ? 1.698 -1.617 -14.214 1.00 96.25 122 THR A CA 1
ATOM 942 C C . THR A 1 122 ? 1.337 -1.494 -12.734 1.00 96.25 122 THR A C 1
ATOM 944 O O . THR A 1 122 ? 0.571 -0.597 -12.375 1.00 96.25 122 THR A O 1
ATOM 947 N N . LEU A 1 123 ? 1.935 -2.312 -11.858 1.00 96.62 123 LEU A N 1
ATOM 948 C CA . LEU A 1 123 ? 1.723 -2.225 -10.408 1.00 96.62 123 LEU A CA 1
ATOM 949 C C . LEU A 1 123 ? 2.212 -0.888 -9.830 1.00 96.62 123 LEU A C 1
ATOM 951 O O . LEU A 1 123 ? 1.487 -0.259 -9.058 1.00 96.62 123 LEU A O 1
ATOM 955 N N . MET A 1 124 ? 3.395 -0.413 -10.231 1.00 96.69 124 MET A N 1
ATOM 956 C CA . MET A 1 124 ? 3.939 0.879 -9.794 1.00 96.69 124 MET A CA 1
ATOM 957 C C . MET A 1 124 ? 3.025 2.038 -10.210 1.00 96.69 124 MET A C 1
ATOM 959 O O . MET A 1 124 ? 2.637 2.857 -9.376 1.00 96.69 124 MET A O 1
ATOM 963 N N . ARG A 1 125 ? 2.581 2.069 -11.473 1.00 97.81 125 ARG A N 1
ATOM 964 C CA . ARG A 1 125 ? 1.644 3.085 -11.988 1.00 97.81 125 ARG A CA 1
ATOM 965 C C . ARG A 1 125 ? 0.293 3.035 -11.286 1.00 97.81 125 ARG A C 1
ATOM 967 O O . ARG A 1 125 ? -0.283 4.087 -11.000 1.00 97.81 125 ARG A O 1
ATOM 974 N N . ALA A 1 126 ? -0.217 1.838 -11.011 1.00 98.12 126 ALA A N 1
ATOM 975 C CA . ALA A 1 126 ? -1.463 1.657 -10.286 1.00 98.12 126 ALA A CA 1
ATOM 976 C C . ALA A 1 126 ? -1.353 2.149 -8.844 1.00 98.12 126 ALA A C 1
ATOM 978 O O . ALA A 1 126 ? -2.259 2.839 -8.372 1.00 98.12 126 ALA A O 1
ATOM 979 N N . ARG A 1 127 ? -0.240 1.856 -8.160 1.00 96.75 127 ARG A N 1
ATOM 980 C CA . ARG A 1 127 ? -0.004 2.333 -6.797 1.00 96.75 127 ARG A CA 1
ATOM 981 C C . ARG A 1 127 ? 0.202 3.838 -6.750 1.00 96.75 127 ARG A C 1
ATOM 983 O O . ARG A 1 127 ? -0.379 4.462 -5.879 1.00 96.75 127 ARG A O 1
ATOM 990 N N . VAL A 1 128 ? 0.936 4.431 -7.693 1.00 96.25 128 VAL A N 1
ATOM 991 C CA . VAL A 1 128 ? 1.059 5.895 -7.825 1.00 96.25 128 VAL A CA 1
ATOM 992 C C . VAL A 1 128 ? -0.310 6.539 -8.052 1.00 96.25 128 VAL A C 1
ATOM 994 O O . VAL A 1 128 ? -0.612 7.553 -7.437 1.00 96.25 128 VAL A O 1
ATOM 997 N N . SER A 1 129 ? -1.149 5.953 -8.912 1.00 95.25 129 SER A N 1
ATOM 998 C CA . SER A 1 129 ? -2.472 6.505 -9.242 1.00 95.25 129 SER A CA 1
ATOM 999 C C . SER A 1 129 ? -3.422 6.409 -8.048 1.00 95.25 129 SER A C 1
ATOM 1001 O O . SER A 1 129 ? -4.037 7.405 -7.679 1.00 95.25 129 SER A O 1
ATOM 1003 N N . LEU A 1 130 ? -3.436 5.258 -7.363 1.00 93.56 130 LEU A N 1
ATOM 1004 C CA . LEU A 1 130 ? -4.100 5.114 -6.070 1.00 93.56 130 LEU A CA 1
ATOM 1005 C C . LEU A 1 130 ? -3.569 6.166 -5.102 1.00 93.56 130 LEU A C 1
ATOM 1007 O O . LEU A 1 130 ? -4.364 6.841 -4.455 1.00 93.56 130 LEU A O 1
ATOM 1011 N N . LEU A 1 131 ? -2.238 6.346 -5.074 1.00 91.12 131 LEU A N 1
ATOM 1012 C CA . LEU A 1 131 ? -1.576 7.274 -4.176 1.00 91.12 131 LEU A CA 1
ATOM 1013 C C . LEU A 1 131 ? -1.852 8.765 -4.468 1.00 91.12 131 LEU A C 1
ATOM 1015 O O . LEU A 1 131 ? -1.685 9.631 -3.614 1.00 91.12 131 LEU A O 1
ATOM 1019 N N . ALA A 1 132 ? -2.295 9.067 -5.682 1.00 90.31 132 ALA A N 1
ATOM 1020 C CA . ALA A 1 132 ? -2.721 10.392 -6.109 1.00 90.31 132 ALA A CA 1
ATOM 1021 C C . ALA A 1 132 ? -4.230 10.624 -5.900 1.00 90.31 132 ALA A C 1
ATOM 1023 O O . ALA A 1 132 ? -4.726 11.710 -6.192 1.00 90.31 132 ALA A O 1
ATOM 1024 N N . GLY A 1 133 ? -4.963 9.621 -5.403 1.00 91.44 133 GLY A N 1
ATOM 1025 C CA . GLY A 1 133 ? -6.415 9.667 -5.243 1.00 91.44 133 GLY A CA 1
ATOM 1026 C C . GLY A 1 133 ? -7.210 9.313 -6.505 1.00 91.44 133 GLY A C 1
ATOM 1027 O O . GLY A 1 133 ? -8.421 9.507 -6.512 1.00 91.44 133 GLY A O 1
ATOM 1028 N N . ASP A 1 134 ? -6.563 8.792 -7.551 1.00 93.75 134 ASP A N 1
ATOM 1029 C CA . ASP A 1 134 ? -7.204 8.305 -8.779 1.00 93.75 134 ASP A CA 1
ATOM 1030 C C . ASP A 1 134 ? -7.450 6.789 -8.672 1.00 93.75 134 ASP A C 1
ATOM 1032 O O . ASP A 1 134 ? -6.680 5.951 -9.167 1.00 93.75 134 ASP A O 1
ATOM 1036 N N . GLY A 1 135 ? -8.516 6.431 -7.948 1.00 94.62 135 GLY A N 1
ATOM 1037 C CA . GLY A 1 135 ? -8.917 5.043 -7.732 1.00 94.62 135 GLY A CA 1
ATOM 1038 C C . GLY A 1 135 ? -9.452 4.392 -9.004 1.00 94.62 135 GLY A C 1
ATOM 1039 O O . GLY A 1 135 ? -9.161 3.222 -9.241 1.00 94.62 135 GLY A O 1
ATOM 1040 N N . VAL A 1 136 ? -10.139 5.143 -9.871 1.00 97.31 136 VAL A N 1
ATOM 1041 C CA . VAL A 1 136 ? -10.629 4.655 -11.173 1.00 97.31 136 VAL A CA 1
ATOM 1042 C C . VAL A 1 136 ? -9.482 4.128 -12.036 1.00 97.31 136 VAL A C 1
ATOM 1044 O O . VAL A 1 136 ? -9.517 2.977 -12.484 1.00 97.31 136 VAL A O 1
ATOM 1047 N N . LYS A 1 137 ? -8.436 4.935 -12.249 1.00 97.69 137 LYS A N 1
ATOM 1048 C CA . LYS A 1 137 ? -7.276 4.525 -13.049 1.00 97.69 137 LYS A CA 1
ATOM 1049 C C . LYS A 1 137 ? -6.516 3.379 -12.399 1.00 97.69 137 LYS A C 1
ATOM 1051 O O . LYS A 1 137 ? -6.101 2.452 -13.095 1.00 97.69 137 LYS A O 1
ATOM 1056 N N . SER A 1 138 ? -6.341 3.427 -11.078 1.00 98.25 138 SER A N 1
ATOM 1057 C CA . SER A 1 138 ? -5.692 2.343 -10.340 1.00 98.25 138 SER A CA 1
ATOM 1058 C C . SER A 1 138 ? -6.440 1.018 -10.509 1.00 98.25 138 SER A C 1
ATOM 1060 O O . SER A 1 138 ? -5.836 0.011 -10.883 1.00 98.25 138 SER A O 1
ATOM 1062 N N . ALA A 1 139 ? -7.763 1.030 -10.326 1.00 98.50 139 ALA A N 1
ATOM 1063 C CA . ALA A 1 139 ? -8.602 -0.152 -10.458 1.00 98.50 139 ALA A CA 1
ATOM 1064 C C . ALA A 1 139 ? -8.575 -0.721 -11.882 1.00 98.50 139 ALA A C 1
ATOM 1066 O O . ALA A 1 139 ? -8.490 -1.936 -12.054 1.00 98.50 139 ALA A O 1
ATOM 1067 N N . ALA A 1 140 ? -8.597 0.140 -12.906 1.00 98.56 140 ALA A N 1
ATOM 1068 C CA . ALA A 1 140 ? -8.490 -0.288 -14.298 1.00 98.56 140 ALA A CA 1
ATOM 1069 C C . ALA A 1 140 ? -7.172 -1.032 -14.570 1.00 98.56 140 ALA A C 1
ATOM 1071 O O . ALA A 1 140 ? -7.207 -2.149 -15.087 1.00 98.56 140 ALA A O 1
ATOM 1072 N N . LEU A 1 141 ? -6.037 -0.454 -14.155 1.00 98.50 141 LEU A N 1
ATOM 1073 C CA . LEU A 1 141 ? -4.710 -1.055 -14.323 1.00 98.50 141 LEU A CA 1
ATOM 1074 C C . LEU A 1 141 ? -4.589 -2.399 -13.590 1.00 98.50 141 LEU A C 1
ATOM 1076 O O . LEU A 1 141 ? -4.114 -3.375 -14.165 1.00 98.50 141 LEU A O 1
ATOM 1080 N N . LEU A 1 142 ? -5.033 -2.469 -12.331 1.00 98.56 142 LEU A N 1
ATOM 1081 C CA . LEU A 1 142 ? -4.903 -3.679 -11.509 1.00 98.56 142 LEU A CA 1
ATOM 1082 C C . LEU A 1 142 ? -5.822 -4.803 -11.977 1.00 98.56 142 LEU A C 1
ATOM 1084 O O . LEU A 1 142 ? -5.400 -5.955 -12.018 1.00 98.56 142 LEU A O 1
ATOM 1088 N N . ARG A 1 143 ? -7.060 -4.482 -12.368 1.00 98.25 143 ARG A N 1
ATOM 1089 C CA . ARG A 1 143 ? -7.995 -5.467 -12.923 1.00 98.25 143 ARG A CA 1
ATOM 1090 C C . ARG A 1 143 ? -7.446 -6.075 -14.209 1.00 98.25 143 ARG A C 1
ATOM 1092 O O . ARG A 1 143 ? -7.533 -7.284 -14.392 1.00 98.25 143 ARG A O 1
ATOM 1099 N N . GLU A 1 144 ? -6.895 -5.249 -15.094 1.00 97.56 144 GLU A N 1
ATOM 1100 C CA . GLU A 1 144 ? -6.286 -5.728 -16.333 1.00 97.56 144 GLU A CA 1
ATOM 1101 C C . GLU A 1 144 ? -5.050 -6.595 -16.057 1.00 97.56 144 GLU A C 1
ATOM 1103 O O . GLU A 1 144 ? -4.926 -7.675 -16.628 1.00 97.56 144 GLU A O 1
ATOM 1108 N N . ALA A 1 145 ? -4.178 -6.170 -15.137 1.00 96.88 145 ALA A N 1
ATOM 1109 C CA . ALA A 1 145 ? -2.998 -6.937 -14.742 1.00 96.88 145 ALA A CA 1
ATOM 1110 C C . ALA A 1 145 ? -3.367 -8.311 -14.160 1.00 96.88 145 ALA A C 1
ATOM 1112 O O . ALA A 1 145 ? -2.798 -9.323 -14.560 1.00 96.88 145 ALA A O 1
ATOM 1113 N N . LEU A 1 146 ? -4.354 -8.364 -13.259 1.00 97.06 146 LEU A N 1
ATOM 1114 C CA . LEU A 1 146 ? -4.852 -9.618 -12.687 1.00 97.06 146 LEU A CA 1
ATOM 1115 C C . LEU A 1 146 ? -5.476 -10.526 -13.755 1.00 97.06 146 LEU A C 1
ATOM 1117 O O . LEU A 1 146 ? -5.236 -11.729 -13.736 1.00 97.06 146 LEU A O 1
ATOM 1121 N N . ALA A 1 147 ? -6.226 -9.962 -14.708 1.00 96.12 147 ALA A N 1
ATOM 1122 C CA . ALA A 1 147 ? -6.832 -10.722 -15.802 1.00 96.12 147 ALA A CA 1
ATOM 1123 C C . ALA A 1 147 ? -5.795 -11.304 -16.777 1.00 96.12 147 ALA A C 1
ATOM 1125 O O . ALA A 1 147 ? -5.989 -12.405 -17.284 1.00 96.12 147 ALA A O 1
ATOM 1126 N N . ARG A 1 148 ? -4.688 -10.589 -17.022 1.00 94.00 148 ARG A N 1
ATOM 1127 C CA . ARG A 1 148 ? -3.557 -11.075 -17.834 1.00 94.00 148 ARG A CA 1
ATOM 1128 C C . ARG A 1 148 ? -2.693 -12.119 -17.118 1.00 94.00 148 ARG A C 1
ATOM 1130 O O . ARG A 1 148 ? -1.877 -12.768 -17.764 1.00 94.00 148 ARG A O 1
ATOM 1137 N N . GLY A 1 149 ? -2.889 -12.294 -15.813 1.00 92.56 149 GLY A N 1
ATOM 1138 C CA . GLY A 1 149 ? -2.080 -13.163 -14.971 1.00 92.56 149 GLY A CA 1
ATOM 1139 C C . GLY A 1 149 ? -0.846 -12.440 -14.434 1.00 92.56 149 GLY A C 1
ATOM 1140 O O . GLY A 1 149 ? -0.059 -11.846 -15.174 1.00 92.56 149 GLY A O 1
ATOM 1141 N N . LEU A 1 150 ? -0.671 -12.514 -13.117 1.00 92.19 150 LEU A N 1
ATOM 1142 C CA . LEU A 1 150 ? 0.510 -12.030 -12.411 1.00 92.19 150 LEU A CA 1
ATOM 1143 C C . LEU A 1 150 ? 1.244 -13.206 -11.763 1.00 92.19 150 LEU A C 1
ATOM 1145 O O . LEU A 1 150 ? 0.609 -14.202 -11.404 1.00 92.19 150 LEU A O 1
ATOM 1149 N N . PRO A 1 151 ? 2.557 -13.075 -11.512 1.00 88.62 151 PRO A N 1
ATOM 1150 C CA . PRO A 1 151 ? 3.256 -13.964 -10.601 1.00 88.62 151 PRO A CA 1
ATOM 1151 C C . PRO A 1 151 ? 2.506 -14.077 -9.268 1.00 88.62 151 PRO A C 1
ATOM 1153 O O . PRO A 1 151 ? 1.918 -13.105 -8.771 1.00 88.62 151 PRO A O 1
ATOM 1156 N N . LYS A 1 152 ? 2.548 -15.262 -8.652 1.00 84.19 152 LYS A N 1
ATOM 1157 C CA . LYS A 1 152 ? 1.854 -15.535 -7.381 1.00 84.19 152 LYS A CA 1
ATOM 1158 C C . LYS A 1 152 ? 2.255 -14.546 -6.279 1.00 84.19 152 LYS A C 1
ATOM 1160 O O . LYS A 1 152 ? 1.403 -14.150 -5.485 1.00 84.19 152 LYS A O 1
ATOM 1165 N N . ALA A 1 153 ? 3.519 -14.117 -6.280 1.00 82.56 153 ALA A N 1
ATOM 1166 C CA . ALA A 1 153 ? 4.053 -13.096 -5.382 1.00 82.56 153 ALA A CA 1
ATOM 1167 C C . ALA A 1 153 ? 3.327 -11.744 -5.510 1.00 82.56 153 ALA A C 1
ATOM 1169 O O . ALA A 1 153 ? 3.016 -11.116 -4.507 1.00 82.56 153 ALA A O 1
ATOM 1170 N N . LEU A 1 154 ? 2.981 -11.318 -6.729 1.00 90.94 154 LEU A N 1
ATOM 1171 C CA . LEU A 1 154 ? 2.364 -10.010 -6.985 1.00 90.94 154 LEU A CA 1
ATOM 1172 C C . LEU A 1 154 ? 0.834 -10.037 -6.934 1.00 90.94 154 LEU A C 1
ATOM 1174 O O . LEU A 1 154 ? 0.205 -9.009 -6.688 1.00 90.94 154 LEU A O 1
ATOM 1178 N N . THR A 1 155 ? 0.223 -11.203 -7.153 1.00 94.12 155 THR A N 1
ATOM 1179 C CA . THR A 1 155 ? -1.238 -11.346 -7.273 1.00 94.12 155 THR A CA 1
ATOM 1180 C C . THR A 1 155 ? -1.977 -10.837 -6.033 1.00 94.12 155 THR A C 1
ATOM 1182 O O . THR A 1 155 ? -2.952 -10.097 -6.152 1.00 94.12 155 THR A O 1
ATOM 1185 N N . ARG A 1 156 ? -1.508 -11.183 -4.826 1.00 93.62 156 ARG A N 1
ATOM 1186 C CA . ARG A 1 156 ? -2.176 -10.765 -3.578 1.00 93.62 156 ARG A CA 1
ATOM 1187 C C . ARG A 1 156 ? -2.023 -9.278 -3.311 1.00 93.62 156 ARG A C 1
ATOM 1189 O O . ARG A 1 156 ? -2.994 -8.632 -2.923 1.00 93.62 156 ARG A O 1
ATOM 1196 N N . LEU A 1 157 ? -0.831 -8.737 -3.553 1.00 95.94 157 LEU A N 1
ATOM 1197 C CA . LEU A 1 157 ? -0.578 -7.307 -3.424 1.00 95.94 157 LEU A CA 1
ATOM 1198 C C . LEU A 1 157 ? -1.470 -6.508 -4.385 1.00 95.94 157 LEU A C 1
ATOM 1200 O O . LEU A 1 157 ? -2.124 -5.552 -3.970 1.00 95.94 157 LEU A O 1
ATOM 1204 N N . ALA A 1 158 ? -1.562 -6.945 -5.644 1.00 97.94 158 ALA A N 1
ATOM 1205 C CA . ALA A 1 158 ? -2.428 -6.330 -6.643 1.00 97.94 158 ALA A CA 1
ATOM 1206 C C . ALA A 1 158 ? -3.913 -6.408 -6.251 1.00 97.94 158 ALA A C 1
ATOM 1208 O O . ALA A 1 158 ? -4.621 -5.407 -6.353 1.00 97.94 158 ALA A O 1
ATOM 1209 N N . ALA A 1 159 ? -4.377 -7.554 -5.740 1.00 98.00 159 ALA A N 1
ATOM 1210 C CA . ALA A 1 159 ? -5.741 -7.706 -5.236 1.00 98.00 159 ALA A CA 1
ATOM 1211 C C . ALA A 1 159 ? -6.022 -6.772 -4.045 1.00 98.00 159 ALA A C 1
ATOM 1213 O O . ALA A 1 159 ? -7.054 -6.104 -4.019 1.00 98.00 159 ALA A O 1
ATOM 1214 N N . ALA A 1 160 ? -5.094 -6.658 -3.088 1.00 98.00 160 ALA A N 1
ATOM 1215 C CA . ALA A 1 160 ? -5.224 -5.742 -1.957 1.00 98.00 160 ALA A CA 1
ATOM 1216 C C . ALA A 1 160 ? -5.320 -4.276 -2.413 1.00 98.00 160 ALA A C 1
ATOM 1218 O O . ALA A 1 160 ? -6.202 -3.540 -1.970 1.00 98.00 160 ALA A O 1
ATOM 1219 N N . TRP A 1 161 ? -4.465 -3.847 -3.344 1.00 98.31 161 TRP A N 1
ATOM 1220 C CA . TRP A 1 161 ? -4.527 -2.491 -3.893 1.00 98.31 161 TRP A CA 1
ATOM 1221 C C . TRP A 1 161 ? -5.785 -2.244 -4.730 1.00 98.31 161 TRP A C 1
ATOM 1223 O O . TRP A 1 161 ? -6.318 -1.138 -4.699 1.00 98.31 161 TRP A O 1
ATOM 1233 N N . LEU A 1 162 ? -6.309 -3.263 -5.416 1.00 98.75 162 LEU A N 1
ATOM 1234 C CA . LEU A 1 162 ? -7.566 -3.158 -6.157 1.00 98.75 162 LEU A CA 1
ATOM 1235 C C . LEU A 1 162 ? -8.757 -2.986 -5.203 1.00 98.75 162 LEU A C 1
ATOM 1237 O O . LEU A 1 162 ? -9.645 -2.176 -5.463 1.00 98.75 162 LEU A O 1
ATOM 1241 N N . VAL A 1 163 ? -8.752 -3.685 -4.064 1.00 98.75 163 VAL A N 1
ATOM 1242 C CA . VAL A 1 163 ? -9.729 -3.470 -2.985 1.00 98.75 163 VAL A CA 1
ATOM 1243 C C . VAL A 1 163 ? -9.640 -2.037 -2.458 1.00 98.75 163 VAL A C 1
ATOM 1245 O O . VAL A 1 163 ? -10.671 -1.379 -2.338 1.00 98.75 163 VAL A O 1
ATOM 1248 N N . GLU A 1 164 ? -8.435 -1.520 -2.187 1.00 97.88 164 GLU A N 1
ATOM 1249 C CA . GLU A 1 164 ? -8.256 -0.123 -1.761 1.00 97.88 164 GLU A CA 1
ATOM 1250 C C . GLU A 1 164 ? -8.787 0.873 -2.802 1.00 97.88 164 GLU A C 1
ATOM 1252 O O . GLU A 1 164 ? -9.481 1.820 -2.430 1.00 97.88 164 GLU A O 1
ATOM 1257 N N . ALA A 1 165 ? -8.518 0.641 -4.089 1.00 98.12 165 ALA A N 1
ATOM 1258 C CA . ALA A 1 165 ? -9.003 1.477 -5.182 1.00 98.12 165 ALA A CA 1
ATOM 1259 C C . ALA A 1 165 ? -10.539 1.487 -5.262 1.00 98.12 165 ALA A C 1
ATOM 1261 O O . ALA A 1 165 ? -11.152 2.550 -5.323 1.00 98.12 165 ALA A O 1
ATOM 1262 N N . HIS A 1 166 ? -11.186 0.326 -5.167 1.00 98.38 166 HIS A N 1
ATOM 1263 C CA . HIS A 1 166 ? -12.648 0.252 -5.139 1.00 98.38 166 HIS A CA 1
ATOM 1264 C C . HIS A 1 166 ? -13.253 0.908 -3.889 1.00 98.38 166 HIS A C 1
ATOM 1266 O O . HIS A 1 166 ? -14.266 1.601 -3.978 1.00 98.38 166 HIS A O 1
ATOM 1272 N N . VAL A 1 167 ? -12.621 0.755 -2.721 1.00 97.56 167 VAL A N 1
ATOM 1273 C CA . VAL A 1 167 ? -13.053 1.433 -1.488 1.00 97.56 167 VAL A CA 1
ATOM 1274 C C . VAL A 1 167 ? -12.934 2.955 -1.613 1.00 97.56 167 VAL A C 1
ATOM 1276 O O . VAL A 1 167 ? -13.831 3.668 -1.146 1.00 97.56 167 VAL A O 1
ATOM 1279 N N . LEU A 1 168 ? -11.862 3.442 -2.248 1.00 95.06 168 LEU A N 1
ATOM 1280 C CA . LEU A 1 168 ? -11.627 4.859 -2.526 1.00 95.06 168 LEU A CA 1
ATOM 1281 C C . LEU A 1 168 ? -12.755 5.454 -3.382 1.00 95.06 168 LEU A C 1
ATOM 1283 O O . LEU A 1 168 ? -13.307 6.490 -3.009 1.00 95.06 168 LEU A O 1
ATOM 1287 N N . GLU A 1 169 ? -13.159 4.750 -4.440 1.00 95.06 169 GLU A N 1
ATOM 1288 C CA . GLU A 1 169 ? -14.277 5.138 -5.317 1.00 95.06 169 GLU A CA 1
ATOM 1289 C C . GLU A 1 169 ? -15.664 4.907 -4.690 1.00 95.06 169 GLU A C 1
ATOM 1291 O O . GLU A 1 169 ? -16.688 5.339 -5.215 1.00 95.06 169 GLU A O 1
ATOM 1296 N N . GLY A 1 170 ? -15.723 4.242 -3.535 1.00 94.56 170 GLY A N 1
ATOM 1297 C CA . GLY A 1 170 ? -16.973 3.924 -2.849 1.00 94.56 170 GLY A CA 1
ATOM 1298 C C . GLY A 1 170 ? -17.708 2.696 -3.384 1.00 94.56 170 GLY A C 1
ATOM 1299 O O . GLY A 1 170 ? -18.782 2.384 -2.868 1.00 94.56 170 GLY A O 1
ATOM 1300 N N . ASP A 1 171 ? -17.122 1.959 -4.326 1.00 96.81 171 ASP A N 1
ATOM 1301 C CA . ASP A 1 171 ? -17.652 0.694 -4.835 1.00 96.81 171 ASP A CA 1
ATOM 1302 C C . ASP A 1 171 ? -17.298 -0.471 -3.894 1.00 96.81 171 ASP A C 1
ATOM 1304 O O . ASP A 1 171 ? -16.419 -1.303 -4.135 1.00 96.81 171 ASP A O 1
ATOM 1308 N N . THR A 1 172 ? -17.992 -0.527 -2.758 1.00 97.06 172 THR A N 1
ATOM 1309 C CA . THR A 1 172 ? -17.796 -1.581 -1.753 1.00 97.06 172 THR A CA 1
ATOM 1310 C C . THR A 1 172 ? -18.198 -2.969 -2.265 1.00 97.06 172 THR A C 1
ATOM 1312 O O . THR A 1 172 ? -17.677 -3.973 -1.776 1.00 97.06 172 THR A O 1
ATOM 1315 N N . GLY A 1 173 ? -19.085 -3.040 -3.264 1.00 98.25 173 GLY A N 1
ATOM 1316 C CA . GLY A 1 173 ? -19.507 -4.286 -3.898 1.00 98.25 173 GLY A CA 1
ATOM 1317 C C . GLY A 1 173 ? -18.390 -4.907 -4.733 1.00 98.25 173 GLY A C 1
ATOM 1318 O O . GLY A 1 173 ? -18.077 -6.086 -4.554 1.00 98.25 173 GLY A O 1
ATOM 1319 N N . ALA A 1 174 ? -17.747 -4.121 -5.601 1.00 98.19 174 ALA A N 1
ATOM 1320 C CA . ALA A 1 174 ? -16.588 -4.575 -6.366 1.00 98.19 174 ALA A CA 1
ATOM 1321 C C . ALA A 1 174 ? -15.413 -4.940 -5.449 1.00 98.19 174 ALA A C 1
ATOM 1323 O O . ALA A 1 174 ? -14.829 -6.011 -5.606 1.00 98.19 174 ALA A O 1
ATOM 1324 N N . ALA A 1 175 ? -15.137 -4.124 -4.425 1.00 98.44 175 ALA A N 1
ATOM 1325 C CA . ALA A 1 175 ? -14.123 -4.433 -3.416 1.00 98.44 175 ALA A CA 1
ATOM 1326 C C . ALA A 1 175 ? -14.364 -5.801 -2.746 1.00 98.44 175 ALA A C 1
ATOM 1328 O O . ALA A 1 175 ? -13.444 -6.607 -2.613 1.00 98.44 175 ALA A O 1
ATOM 1329 N N . HIS A 1 176 ? -15.608 -6.100 -2.356 1.00 98.56 176 HIS A N 1
ATOM 1330 C CA . HIS A 1 176 ? -15.940 -7.387 -1.746 1.00 98.56 176 HIS A CA 1
ATOM 1331 C C . HIS A 1 176 ? -15.768 -8.562 -2.720 1.00 98.56 176 HIS A C 1
ATOM 1333 O O . HIS A 1 176 ? -15.220 -9.595 -2.336 1.00 98.56 176 HIS A O 1
ATOM 1339 N N . LYS A 1 177 ? -16.172 -8.399 -3.987 1.00 98.62 177 LYS A N 1
ATOM 1340 C CA . LYS A 1 177 ? -15.986 -9.425 -5.028 1.00 98.62 177 LYS A CA 1
ATOM 1341 C C . LYS A 1 177 ? -14.513 -9.776 -5.234 1.00 98.62 177 LYS A C 1
ATOM 1343 O O . LYS A 1 177 ? -14.200 -10.954 -5.360 1.00 98.62 177 LYS A O 1
ATOM 1348 N N . VAL A 1 178 ? -13.618 -8.786 -5.211 1.00 98.56 178 VAL A N 1
ATOM 1349 C CA . VAL A 1 178 ? -12.167 -9.020 -5.318 1.00 98.56 178 VAL A CA 1
ATOM 1350 C C . VAL A 1 178 ? -11.662 -9.854 -4.139 1.00 98.56 178 VAL A C 1
ATOM 1352 O O . VAL A 1 178 ? -10.931 -10.819 -4.347 1.00 98.56 178 VAL A O 1
ATOM 1355 N N . LEU A 1 179 ? -12.093 -9.556 -2.907 1.00 98.25 179 LEU A N 1
ATOM 1356 C CA . LEU A 1 179 ? -11.716 -10.370 -1.745 1.00 98.25 179 LEU A CA 1
ATOM 1357 C C . LEU A 1 179 ? -12.191 -11.822 -1.868 1.00 98.25 179 LEU A C 1
ATOM 1359 O O . LEU A 1 179 ? -11.452 -12.723 -1.487 1.00 98.25 179 LEU A O 1
ATOM 1363 N N . LEU A 1 180 ? -13.400 -12.060 -2.382 1.00 98.19 180 LEU A N 1
ATOM 1364 C CA . LEU A 1 180 ? -13.916 -13.417 -2.585 1.00 98.19 180 LEU A CA 1
ATOM 1365 C C . LEU A 1 180 ? -13.148 -14.159 -3.683 1.00 98.19 180 LEU A C 1
ATOM 1367 O O . LEU A 1 180 ? -12.732 -15.291 -3.466 1.00 98.19 180 LEU A O 1
ATOM 1371 N N . ALA A 1 181 ? -12.912 -13.507 -4.824 1.00 97.00 181 ALA A N 1
ATOM 1372 C CA . ALA A 1 181 ? -12.230 -14.102 -5.974 1.00 97.00 181 ALA A CA 1
ATOM 1373 C C . ALA A 1 181 ? -10.786 -14.538 -5.671 1.00 97.00 181 ALA A C 1
ATOM 1375 O O . ALA A 1 181 ? -10.272 -15.441 -6.322 1.00 97.00 181 ALA A O 1
ATOM 1376 N N . HIS A 1 182 ? -10.143 -13.907 -4.686 1.00 95.06 182 HIS A N 1
ATOM 1377 C CA . HIS A 1 182 ? -8.777 -14.223 -4.263 1.00 95.06 182 HIS A CA 1
ATOM 1378 C C . HIS A 1 182 ? -8.699 -14.926 -2.897 1.00 95.06 182 HIS A C 1
ATOM 1380 O O . HIS A 1 182 ? -7.610 -15.026 -2.336 1.00 95.06 182 HIS A O 1
ATOM 1386 N N . GLU A 1 183 ? -9.832 -15.387 -2.349 1.00 95.31 183 GLU A N 1
ATOM 1387 C CA . GLU A 1 183 ? -9.909 -16.097 -1.057 1.00 95.31 183 GLU A CA 1
ATOM 1388 C C . GLU A 1 183 ? -9.391 -15.274 0.144 1.00 95.31 183 GLU A C 1
ATOM 1390 O O . GLU A 1 183 ? -8.927 -15.797 1.154 1.00 95.31 183 GLU A O 1
ATOM 1395 N N . LEU A 1 184 ? -9.508 -13.947 0.065 1.00 96.06 184 LEU A N 1
ATOM 1396 C CA . LEU A 1 184 ? -8.992 -12.990 1.051 1.00 96.06 184 LEU A CA 1
ATOM 1397 C C . LEU A 1 184 ? -10.052 -12.511 2.059 1.00 96.06 184 LEU A C 1
ATOM 1399 O O . LEU A 1 184 ? -9.763 -11.707 2.949 1.00 96.06 184 LEU A O 1
ATOM 1403 N N . ALA A 1 185 ? -11.299 -12.971 1.934 1.00 95.44 185 ALA A N 1
ATOM 1404 C CA . ALA A 1 185 ? -12.395 -12.576 2.823 1.00 95.44 185 ALA A CA 1
ATOM 1405 C C . ALA A 1 185 ? -12.377 -13.300 4.186 1.00 95.44 185 ALA A C 1
ATOM 1407 O O . ALA A 1 185 ? -12.943 -12.788 5.151 1.00 95.44 185 ALA A O 1
ATOM 1408 N N . GLY A 1 186 ? -11.755 -14.482 4.257 1.00 93.00 186 GLY A N 1
ATOM 1409 C CA . GLY A 1 186 ? -11.771 -15.368 5.425 1.00 93.00 186 GLY A CA 1
ATOM 1410 C C . GLY A 1 186 ? -10.633 -15.135 6.423 1.00 93.00 186 GLY A C 1
ATOM 1411 O O . GLY A 1 186 ? -10.001 -14.081 6.463 1.00 93.00 186 GLY A O 1
ATOM 1412 N N . ARG A 1 187 ? -10.347 -16.136 7.258 1.00 92.25 187 ARG A N 1
ATOM 1413 C CA . ARG A 1 187 ? -9.189 -16.091 8.162 1.00 92.25 187 ARG A CA 1
ATOM 1414 C C . ARG A 1 187 ? -7.898 -16.101 7.340 1.00 92.25 187 ARG A C 1
ATOM 1416 O O . ARG A 1 187 ? -7.740 -16.947 6.470 1.00 92.25 187 ARG A O 1
ATOM 1423 N N . LEU A 1 188 ? -6.992 -15.172 7.634 1.00 93.06 188 LEU A N 1
ATOM 1424 C CA . LEU A 1 188 ? -5.706 -15.052 6.946 1.00 93.06 188 LEU A CA 1
ATOM 1425 C C . LEU A 1 188 ? -4.587 -15.604 7.833 1.00 93.06 188 LEU A C 1
ATOM 1427 O O . LEU A 1 188 ? -4.601 -15.391 9.046 1.00 93.06 188 LEU A O 1
ATOM 1431 N N . ASP A 1 189 ? -3.644 -16.316 7.221 1.00 88.31 189 ASP A N 1
ATOM 1432 C CA . ASP A 1 189 ? -2.421 -16.798 7.867 1.00 88.31 189 ASP A CA 1
ATOM 1433 C C . ASP A 1 189 ? -1.440 -15.621 8.056 1.00 88.31 189 ASP A C 1
ATOM 1435 O O . ASP A 1 189 ? -1.206 -14.883 7.094 1.00 88.31 189 ASP A O 1
ATOM 1439 N N . PRO A 1 190 ? -0.855 -15.414 9.255 1.00 80.62 190 PRO A N 1
ATOM 1440 C CA . PRO A 1 190 ? 0.149 -14.365 9.470 1.00 80.62 190 PRO A CA 1
ATOM 1441 C C . PRO A 1 190 ? 1.401 -14.505 8.591 1.00 80.62 190 PRO A C 1
ATOM 1443 O O . PRO A 1 190 ? 2.056 -13.501 8.325 1.00 80.62 190 PRO A O 1
ATOM 1446 N N . ASN A 1 191 ? 1.730 -15.718 8.144 1.00 83.31 191 ASN A N 1
ATOM 1447 C CA . ASN A 1 191 ? 2.881 -16.003 7.288 1.00 83.31 191 ASN A CA 1
ATOM 1448 C C . ASN A 1 191 ? 2.564 -15.837 5.796 1.00 83.31 191 ASN A C 1
ATOM 1450 O O . ASN A 1 191 ? 3.442 -16.009 4.950 1.00 83.31 191 ASN A O 1
ATOM 1454 N N . LEU A 1 192 ? 1.311 -15.528 5.449 1.00 85.00 192 LEU A N 1
ATOM 1455 C CA . LEU A 1 192 ? 0.929 -15.302 4.065 1.00 85.00 192 LEU A CA 1
ATOM 1456 C C . LEU A 1 192 ? 1.668 -14.059 3.523 1.00 85.00 192 LEU A C 1
ATOM 1458 O O . LEU A 1 192 ? 1.606 -12.992 4.143 1.00 85.00 192 LEU A O 1
ATOM 1462 N N . PRO A 1 193 ? 2.333 -14.149 2.355 1.00 84.31 193 PRO A N 1
ATOM 1463 C CA . PRO A 1 193 ? 2.990 -12.996 1.750 1.00 84.31 193 PRO A CA 1
ATOM 1464 C C . PRO A 1 193 ? 2.020 -11.826 1.567 1.00 84.31 193 PRO A C 1
ATOM 1466 O O . PRO A 1 193 ? 0.873 -12.021 1.153 1.00 84.31 193 PRO A O 1
ATOM 1469 N N . ASP A 1 194 ? 2.491 -10.618 1.882 1.00 90.50 194 ASP A N 1
ATOM 1470 C CA . ASP A 1 194 ? 1.740 -9.360 1.785 1.00 90.50 194 ASP A CA 1
ATOM 1471 C C . ASP A 1 194 ? 0.435 -9.300 2.602 1.00 90.50 194 ASP A C 1
ATOM 1473 O O . ASP A 1 194 ? -0.398 -8.416 2.381 1.00 90.50 194 ASP A O 1
ATOM 1477 N N . VAL A 1 195 ? 0.249 -10.183 3.593 1.00 94.69 195 VAL A N 1
ATOM 1478 C CA . VAL A 1 195 ? -0.989 -10.234 4.392 1.00 94.69 195 VAL A CA 1
ATOM 1479 C C . VAL A 1 195 ? -1.319 -8.910 5.079 1.00 94.69 195 VAL A C 1
ATOM 1481 O O . VAL A 1 195 ? -2.491 -8.556 5.191 1.00 94.69 195 VAL A O 1
ATOM 1484 N N . ALA A 1 196 ? -0.312 -8.122 5.467 1.00 95.94 196 ALA A N 1
ATOM 1485 C CA . ALA A 1 196 ? -0.519 -6.791 6.030 1.00 95.94 196 ALA A CA 1
ATOM 1486 C C . ALA A 1 196 ? -1.294 -5.863 5.076 1.00 95.94 196 ALA A C 1
ATOM 1488 O O . ALA A 1 196 ? -2.188 -5.141 5.520 1.00 95.94 196 ALA A O 1
ATOM 1489 N N . TYR A 1 197 ? -1.010 -5.911 3.770 1.00 96.88 197 TYR A N 1
ATOM 1490 C CA . TYR A 1 197 ? -1.720 -5.120 2.762 1.00 96.88 197 TYR A CA 1
ATOM 1491 C C . TYR A 1 197 ? -3.160 -5.598 2.588 1.00 96.88 197 TYR A C 1
ATOM 1493 O O . TYR A 1 197 ? -4.074 -4.778 2.507 1.00 96.88 197 TYR A O 1
ATOM 1501 N N . VAL A 1 198 ? -3.376 -6.915 2.603 1.00 97.81 198 VAL A N 1
ATOM 1502 C CA . VAL A 1 198 ? -4.720 -7.505 2.534 1.00 97.81 198 VAL A CA 1
ATOM 1503 C C . VAL A 1 198 ? -5.561 -7.092 3.743 1.00 97.81 198 VAL A C 1
ATOM 1505 O O . VAL A 1 198 ? -6.677 -6.608 3.569 1.00 97.81 198 VAL A O 1
ATOM 1508 N N . LEU A 1 199 ? -5.020 -7.231 4.957 1.00 98.31 199 LEU A N 1
ATOM 1509 C CA . LEU A 1 199 ? -5.682 -6.829 6.202 1.00 98.31 199 LEU A CA 1
ATOM 1510 C C . LEU A 1 199 ? -6.027 -5.337 6.185 1.00 98.31 199 LEU A C 1
ATOM 1512 O O . LEU A 1 199 ? -7.144 -4.945 6.511 1.00 98.31 199 LEU A O 1
ATOM 1516 N N . ASN A 1 200 ? -5.098 -4.496 5.732 1.00 97.69 200 ASN A N 1
ATOM 1517 C CA . ASN A 1 200 ? -5.326 -3.063 5.610 1.00 97.69 200 ASN A CA 1
ATOM 1518 C C . ASN A 1 200 ? -6.441 -2.717 4.604 1.00 97.69 200 ASN A C 1
ATOM 1520 O O . ASN A 1 200 ? -7.280 -1.854 4.877 1.00 97.69 200 ASN A O 1
ATOM 1524 N N . ALA A 1 201 ? -6.472 -3.384 3.451 1.00 98.12 201 ALA A N 1
ATOM 1525 C CA . ALA A 1 201 ? -7.489 -3.172 2.427 1.00 98.12 201 ALA A CA 1
ATOM 1526 C C . ALA A 1 201 ? -8.872 -3.680 2.873 1.00 98.12 201 ALA A C 1
ATOM 1528 O O . ALA A 1 201 ? -9.881 -2.985 2.725 1.00 98.12 201 ALA A O 1
ATOM 1529 N N . ARG A 1 202 ? -8.922 -4.867 3.488 1.00 98.44 202 ARG A N 1
ATOM 1530 C CA . ARG A 1 202 ? -10.155 -5.460 4.017 1.00 98.44 202 ARG A CA 1
ATOM 1531 C C . ARG A 1 202 ? -10.717 -4.665 5.192 1.00 98.44 202 ARG A C 1
ATOM 1533 O O . ARG A 1 202 ? -11.913 -4.371 5.204 1.00 98.44 202 ARG A O 1
ATOM 1540 N N . GLY A 1 203 ? -9.861 -4.203 6.101 1.00 98.38 203 GLY A N 1
ATOM 1541 C CA . GLY A 1 203 ? -10.243 -3.277 7.163 1.00 98.38 203 GLY A CA 1
ATOM 1542 C C . GLY A 1 203 ? -10.832 -1.977 6.605 1.00 98.38 203 GLY A C 1
ATOM 1543 O O . GLY A 1 203 ? -11.847 -1.489 7.104 1.00 98.38 203 GLY A O 1
ATOM 1544 N N . ALA A 1 204 ? -10.273 -1.439 5.513 1.00 97.62 204 ALA A N 1
ATOM 1545 C CA . ALA A 1 204 ? -10.822 -0.255 4.847 1.00 97.62 204 ALA A CA 1
ATOM 1546 C C . ALA A 1 204 ? -12.217 -0.511 4.247 1.00 97.62 204 ALA A C 1
ATOM 1548 O O . ALA A 1 204 ? -13.103 0.337 4.373 1.00 97.62 204 ALA A O 1
ATOM 1549 N N . LEU A 1 205 ? -12.452 -1.690 3.664 1.00 98.38 205 LEU A N 1
ATOM 1550 C CA . LEU A 1 205 ? -13.783 -2.099 3.209 1.00 98.38 205 LEU A CA 1
ATOM 1551 C C . LEU A 1 205 ? -14.771 -2.239 4.377 1.00 98.38 205 LEU A C 1
ATOM 1553 O O . LEU A 1 205 ? -15.912 -1.775 4.290 1.00 98.38 205 LEU A O 1
ATOM 1557 N N . HIS A 1 206 ? -14.345 -2.837 5.489 1.00 98.25 206 HIS A N 1
ATOM 1558 C CA . HIS A 1 206 ? -15.154 -2.930 6.703 1.00 98.25 206 HIS A CA 1
ATOM 1559 C C . HIS A 1 206 ? -15.530 -1.544 7.242 1.00 98.25 206 HIS A C 1
ATOM 1561 O O . HIS A 1 206 ? -16.706 -1.291 7.506 1.00 98.25 206 HIS A O 1
ATOM 1567 N N . MET A 1 207 ? -14.585 -0.603 7.291 1.00 97.31 207 MET A N 1
ATOM 1568 C CA . MET A 1 207 ? -14.872 0.790 7.644 1.00 97.31 207 MET A CA 1
ATOM 1569 C C . MET A 1 207 ? -15.882 1.436 6.695 1.00 97.31 207 MET A C 1
ATOM 1571 O O . MET A 1 207 ? -16.845 2.057 7.144 1.00 97.31 207 MET A O 1
ATOM 1575 N N . ALA A 1 208 ? -15.694 1.266 5.384 1.00 96.25 208 ALA A N 1
ATOM 1576 C CA . ALA A 1 208 ? -16.560 1.847 4.360 1.00 96.25 208 ALA A CA 1
ATOM 1577 C C . ALA A 1 208 ? -17.999 1.303 4.390 1.00 96.25 208 ALA A C 1
ATOM 1579 O O . ALA A 1 208 ? -18.905 1.962 3.879 1.00 96.25 208 ALA A O 1
ATOM 1580 N N . THR A 1 209 ? -18.201 0.126 4.989 1.00 96.06 209 THR A N 1
ATOM 1581 C CA . THR A 1 209 ? -19.499 -0.553 5.140 1.00 96.06 209 THR A CA 1
ATOM 1582 C C . THR A 1 209 ? -20.077 -0.449 6.556 1.00 96.06 209 THR A C 1
ATOM 1584 O O . THR A 1 209 ? -21.085 -1.083 6.853 1.00 96.06 209 THR A O 1
ATOM 1587 N N . GLY A 1 210 ? -19.465 0.345 7.444 1.00 95.00 210 GLY A N 1
ATOM 1588 C CA . GLY A 1 210 ? -19.940 0.545 8.820 1.00 95.00 210 GLY A CA 1
ATOM 1589 C C . GLY A 1 210 ? -19.625 -0.605 9.784 1.00 95.00 210 GLY A C 1
ATOM 1590 O O . GLY A 1 210 ? -20.076 -0.605 10.928 1.00 95.00 210 GLY A O 1
ATOM 1591 N N . ARG A 1 211 ? -18.830 -1.591 9.359 1.00 97.75 211 ARG A N 1
ATOM 1592 C CA . ARG A 1 211 ? -18.401 -2.733 10.178 1.00 97.75 211 ARG A CA 1
ATOM 1593 C C . ARG A 1 211 ? -17.148 -2.374 10.981 1.00 97.75 211 ARG A C 1
ATOM 1595 O O . ARG A 1 211 ? -16.061 -2.878 10.721 1.00 97.75 211 ARG A O 1
ATOM 1602 N N . PHE A 1 212 ? -17.302 -1.495 11.967 1.00 97.56 212 PHE A N 1
ATOM 1603 C CA . PHE A 1 212 ? -16.169 -0.892 12.680 1.00 97.56 212 PHE A CA 1
ATOM 1604 C C . PHE A 1 212 ? -15.364 -1.865 13.553 1.00 97.56 212 PHE A C 1
ATOM 1606 O O . PHE A 1 212 ? -14.145 -1.746 13.609 1.00 97.56 212 PHE A O 1
ATOM 1613 N N . GLN A 1 213 ? -16.009 -2.842 14.202 1.00 98.31 213 GLN A N 1
ATOM 1614 C CA . GLN A 1 213 ? -15.289 -3.832 15.015 1.00 98.31 213 GLN A CA 1
ATOM 1615 C C . GLN A 1 213 ? -14.420 -4.768 14.148 1.00 98.31 213 GLN A C 1
ATOM 1617 O O . GLN A 1 213 ? -13.219 -4.811 14.395 1.00 98.31 213 GLN A O 1
ATOM 1622 N N . PRO A 1 214 ? -14.940 -5.407 13.075 1.00 98.38 214 PRO A N 1
ATOM 1623 C CA . PRO A 1 214 ? -14.095 -6.160 12.142 1.00 98.38 214 PRO A CA 1
ATOM 1624 C C . PRO A 1 214 ? -12.963 -5.331 11.527 1.00 98.38 214 PRO A C 1
ATOM 1626 O O . PRO A 1 214 ? -11.855 -5.828 11.357 1.00 98.38 214 PRO A O 1
ATOM 1629 N N . ALA A 1 215 ? -13.217 -4.054 11.220 1.00 98.44 215 ALA A N 1
ATOM 1630 C CA . ALA A 1 215 ? -12.172 -3.165 10.728 1.00 98.44 215 ALA A CA 1
ATOM 1631 C C . ALA A 1 215 ? -11.051 -2.950 11.751 1.00 98.44 215 ALA A C 1
ATOM 1633 O O . ALA A 1 215 ? -9.876 -3.017 11.396 1.00 98.44 215 ALA A O 1
ATOM 1634 N N . LEU A 1 216 ? -11.408 -2.691 13.014 1.00 98.56 216 LEU A N 1
ATOM 1635 C CA . LEU A 1 216 ? -10.442 -2.537 14.097 1.00 98.56 216 LEU A CA 1
ATOM 1636 C C . LEU A 1 216 ? -9.584 -3.798 14.251 1.00 98.56 216 LEU A C 1
ATOM 1638 O O . LEU A 1 216 ? -8.364 -3.684 14.357 1.00 98.56 216 LEU A O 1
ATOM 1642 N N . ASP A 1 217 ? -10.211 -4.974 14.224 1.00 98.25 217 ASP A N 1
ATOM 1643 C CA . ASP A 1 217 ? -9.521 -6.257 14.367 1.00 98.25 217 ASP A CA 1
ATOM 1644 C C . ASP A 1 217 ? -8.505 -6.472 13.229 1.00 98.25 217 ASP A C 1
ATOM 1646 O O . ASP A 1 217 ? -7.345 -6.800 13.491 1.00 98.25 217 ASP A O 1
ATOM 1650 N N . ASP A 1 218 ? -8.896 -6.188 11.981 1.00 98.44 218 ASP A N 1
ATOM 1651 C CA . AS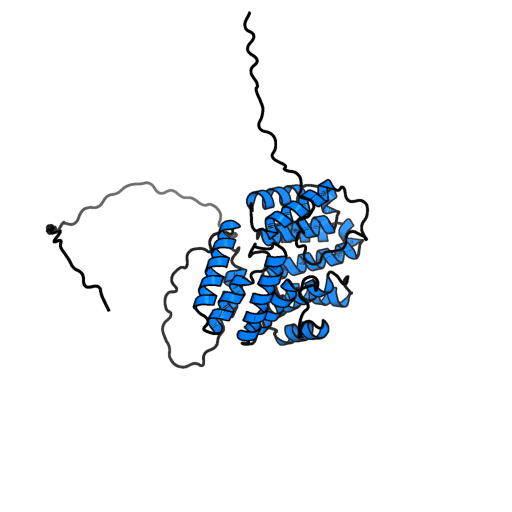P A 1 218 ? -8.008 -6.266 10.816 1.00 98.44 218 ASP A CA 1
ATOM 1652 C C . ASP A 1 218 ? -6.843 -5.268 10.891 1.00 98.44 218 ASP A C 1
ATOM 1654 O O . ASP A 1 218 ? -5.701 -5.639 10.615 1.00 98.44 218 ASP A O 1
ATOM 1658 N N . PHE A 1 219 ? -7.079 -4.011 11.288 1.00 98.50 219 PHE A N 1
ATOM 1659 C CA . PHE A 1 219 ? -5.998 -3.022 11.390 1.00 98.50 219 PHE A CA 1
ATOM 1660 C C . PHE A 1 219 ? -5.022 -3.326 12.527 1.00 98.50 219 PHE A C 1
ATOM 1662 O O . PHE A 1 219 ? -3.815 -3.157 12.358 1.00 98.50 219 PHE A O 1
ATOM 1669 N N . VAL A 1 220 ? -5.513 -3.797 13.675 1.00 98.00 220 VAL A N 1
ATOM 1670 C CA . VAL A 1 220 ? -4.646 -4.228 14.781 1.00 98.00 220 VAL A CA 1
ATOM 1671 C C . VAL A 1 220 ? -3.822 -5.440 14.361 1.00 98.00 220 VAL A C 1
ATOM 1673 O O . VAL A 1 220 ? -2.629 -5.508 14.664 1.00 98.00 220 VAL A O 1
ATOM 1676 N N . TYR A 1 221 ? -4.422 -6.382 13.632 1.00 97.62 221 TYR A N 1
ATOM 1677 C CA . TYR A 1 221 ? -3.688 -7.532 13.125 1.00 97.62 221 TYR A CA 1
ATOM 1678 C C . TYR A 1 221 ? -2.640 -7.123 12.078 1.00 97.62 221 TYR A C 1
ATOM 1680 O O . TYR A 1 221 ? -1.485 -7.536 12.178 1.00 97.62 221 TYR A O 1
ATOM 1688 N N . CYS A 1 222 ? -2.992 -6.231 11.150 1.00 97.56 222 CYS A N 1
ATOM 1689 C CA . CYS A 1 222 ? -2.056 -5.624 10.203 1.00 97.56 222 CYS A CA 1
ATOM 1690 C C . CYS A 1 222 ? -0.837 -5.035 10.931 1.00 97.56 222 CYS A C 1
ATOM 1692 O O . CYS A 1 222 ? 0.304 -5.325 10.574 1.00 97.56 222 CYS A O 1
ATOM 1694 N N . GLY A 1 223 ? -1.076 -4.290 12.013 1.00 96.25 223 GLY A N 1
ATOM 1695 C CA . GLY A 1 223 ? -0.012 -3.722 12.830 1.00 96.25 223 GLY A CA 1
ATOM 1696 C C . GLY A 1 223 ? 0.898 -4.754 13.479 1.00 96.25 223 GLY A C 1
ATOM 1697 O O . GLY A 1 223 ? 2.113 -4.584 13.456 1.00 96.25 223 GLY A O 1
ATOM 1698 N N . ARG A 1 224 ? 0.343 -5.852 14.006 1.00 96.00 224 ARG A N 1
ATOM 1699 C CA . ARG A 1 224 ? 1.147 -6.952 14.570 1.00 96.00 224 ARG A CA 1
ATOM 1700 C C . ARG A 1 224 ? 2.071 -7.574 13.525 1.00 96.00 224 ARG A C 1
ATOM 1702 O O . ARG A 1 224 ? 3.236 -7.805 13.830 1.00 96.00 224 ARG A O 1
ATOM 1709 N N . VAL A 1 225 ? 1.565 -7.808 12.312 1.00 95.38 225 VAL A N 1
ATOM 1710 C CA . VAL A 1 225 ? 2.361 -8.355 11.200 1.00 95.38 225 VAL A CA 1
ATOM 1711 C C . V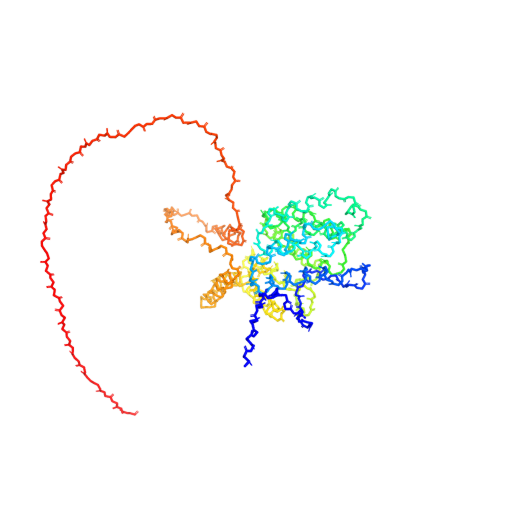AL A 1 225 ? 3.501 -7.402 10.836 1.00 95.38 225 VAL A C 1
ATOM 1713 O O . VAL A 1 225 ? 4.651 -7.819 10.776 1.00 95.38 225 VAL A O 1
ATOM 1716 N N . LEU A 1 226 ? 3.203 -6.113 10.661 1.00 94.25 226 LEU A N 1
ATOM 1717 C CA . LEU A 1 226 ? 4.201 -5.111 10.275 1.00 94.25 226 LEU A CA 1
ATOM 1718 C C . LEU A 1 226 ? 5.264 -4.886 11.355 1.00 94.25 226 LEU A C 1
ATOM 1720 O O . LEU A 1 226 ? 6.447 -4.801 11.040 1.00 94.25 226 LEU A O 1
ATOM 1724 N N . ILE A 1 227 ? 4.872 -4.855 12.631 1.00 93.88 227 ILE A N 1
ATOM 1725 C CA . ILE A 1 227 ? 5.819 -4.744 13.750 1.00 93.88 227 ILE A CA 1
ATOM 1726 C C . ILE A 1 227 ? 6.755 -5.959 13.790 1.00 93.88 227 ILE A C 1
ATOM 1728 O O . ILE A 1 227 ? 7.958 -5.785 13.978 1.00 93.88 227 ILE A O 1
ATOM 1732 N N . ALA A 1 228 ? 6.235 -7.172 13.570 1.00 92.81 228 ALA A N 1
ATOM 1733 C CA . ALA A 1 228 ? 7.053 -8.385 13.502 1.00 92.81 228 ALA A CA 1
ATOM 1734 C C . ALA A 1 228 ? 8.052 -8.372 12.327 1.00 92.81 228 ALA A C 1
ATOM 1736 O O . ALA A 1 228 ? 9.074 -9.046 12.389 1.00 92.81 228 ALA A O 1
ATOM 1737 N N . GLN A 1 229 ? 7.778 -7.577 11.289 1.00 91.31 229 GLN A N 1
ATOM 1738 C CA . GLN A 1 229 ? 8.636 -7.358 10.119 1.00 91.31 229 GLN A CA 1
ATOM 1739 C C . GLN A 1 229 ? 9.502 -6.089 10.236 1.00 91.31 229 GLN A C 1
ATOM 1741 O O . GLN A 1 229 ? 10.027 -5.605 9.236 1.00 91.31 229 GLN A O 1
ATOM 1746 N N . SER A 1 230 ? 9.622 -5.508 11.436 1.00 92.88 230 SER A N 1
ATOM 1747 C CA . SER A 1 230 ? 10.374 -4.268 11.684 1.00 92.88 230 SER A CA 1
ATOM 1748 C C . SER A 1 230 ? 9.908 -3.068 10.842 1.00 92.88 230 SER A C 1
ATOM 1750 O O . SER A 1 230 ? 10.684 -2.164 10.541 1.00 92.88 230 SER A O 1
ATOM 1752 N N . VAL A 1 231 ? 8.619 -3.018 10.494 1.00 94.25 231 VAL A N 1
ATOM 1753 C CA . VAL A 1 231 ? 8.008 -1.877 9.806 1.00 94.25 231 VAL A CA 1
ATOM 1754 C C . VAL A 1 231 ? 7.335 -0.959 10.825 1.00 94.25 231 VAL A C 1
ATOM 1756 O O . VAL A 1 231 ? 6.273 -1.260 11.379 1.00 94.25 231 VAL A O 1
ATOM 1759 N N . SER A 1 232 ? 7.942 0.202 11.054 1.00 92.44 232 SER A N 1
ATOM 1760 C CA . SER A 1 232 ? 7.428 1.257 11.938 1.00 92.44 232 SER A CA 1
ATOM 1761 C C . SER A 1 232 ? 6.933 2.490 11.190 1.00 92.44 232 SER A C 1
ATOM 1763 O O . SER A 1 232 ? 6.169 3.264 11.770 1.00 92.44 232 SER A O 1
ATOM 1765 N N . ASN A 1 233 ? 7.314 2.670 9.923 1.00 91.06 233 ASN A N 1
ATOM 1766 C CA . ASN A 1 233 ? 6.942 3.847 9.146 1.00 91.06 233 ASN A CA 1
ATOM 1767 C C . ASN A 1 233 ? 5.444 3.865 8.782 1.00 91.06 233 ASN A C 1
ATOM 1769 O O . ASN A 1 233 ? 4.979 2.976 8.059 1.00 91.06 233 ASN A O 1
ATOM 1773 N N . PRO A 1 234 ? 4.689 4.905 9.186 1.00 91.06 234 PRO A N 1
ATOM 1774 C CA . PRO A 1 234 ? 3.275 5.036 8.833 1.00 91.06 234 PRO A CA 1
ATOM 1775 C C . PRO A 1 234 ? 3.021 5.210 7.326 1.00 91.06 234 PRO A C 1
ATOM 1777 O O . PRO A 1 234 ? 1.918 4.928 6.857 1.00 91.06 234 PRO A O 1
ATOM 1780 N N . ALA A 1 235 ? 4.020 5.639 6.546 1.00 90.69 235 ALA A N 1
ATOM 1781 C CA . ALA A 1 235 ? 3.900 5.804 5.097 1.00 90.69 235 ALA A CA 1
ATOM 1782 C C . ALA A 1 235 ? 3.853 4.471 4.325 1.00 90.69 235 ALA A C 1
ATOM 1784 O O . ALA A 1 235 ? 3.386 4.445 3.187 1.00 90.69 235 ALA A O 1
ATOM 1785 N N . VAL A 1 236 ? 4.302 3.367 4.934 1.00 92.25 236 VAL A N 1
ATOM 1786 C CA . VAL A 1 236 ? 4.254 2.031 4.318 1.00 92.25 236 VAL A CA 1
ATOM 1787 C C . VAL A 1 236 ? 2.813 1.526 4.294 1.00 92.25 236 VAL A C 1
ATOM 1789 O O . VAL A 1 236 ? 2.242 1.261 3.233 1.00 92.25 236 VAL A O 1
ATOM 1792 N N . VAL A 1 237 ? 2.200 1.462 5.478 1.00 92.81 237 VAL A N 1
ATOM 1793 C CA . VAL A 1 237 ? 0.781 1.165 5.679 1.00 92.81 237 VAL A CA 1
ATOM 1794 C C . VAL A 1 237 ? 0.283 1.966 6.893 1.00 92.81 237 VAL A C 1
ATOM 1796 O O . VAL A 1 237 ? 0.771 1.734 8.001 1.00 92.81 237 VAL A O 1
ATOM 1799 N N . PRO A 1 238 ? -0.725 2.850 6.746 1.00 91.81 238 PRO A N 1
ATOM 1800 C CA . PRO A 1 238 ? -1.194 3.732 7.822 1.00 91.81 238 PRO A CA 1
ATOM 1801 C C . PRO A 1 238 ? -2.179 3.023 8.773 1.00 91.81 238 PRO A C 1
ATOM 1803 O O . PRO A 1 238 ? -3.294 3.494 9.027 1.00 91.81 238 PRO A O 1
ATOM 1806 N N . TRP A 1 239 ? -1.811 1.838 9.265 1.00 96.50 239 TRP A N 1
ATOM 1807 C CA . TRP A 1 239 ? -2.715 0.974 10.030 1.00 96.50 239 TRP A CA 1
ATOM 1808 C C . TRP A 1 239 ? -3.085 1.565 11.395 1.00 96.50 239 TRP A C 1
ATOM 1810 O O . TRP A 1 239 ? -4.232 1.408 11.805 1.00 96.50 239 TRP A O 1
ATOM 1820 N N . ARG A 1 240 ? -2.179 2.281 12.087 1.00 96.44 240 ARG A N 1
ATOM 1821 C CA . ARG A 1 240 ? -2.478 2.874 13.409 1.00 96.44 240 ARG A CA 1
ATOM 1822 C C . ARG A 1 240 ? -3.509 3.981 13.294 1.00 96.44 240 ARG A C 1
ATOM 1824 O O . ARG A 1 240 ? -4.488 3.961 14.034 1.00 96.44 240 ARG A O 1
ATOM 1831 N N . SER A 1 241 ? -3.342 4.891 12.330 1.00 95.25 241 SER A N 1
ATOM 1832 C CA . SER A 1 241 ? -4.341 5.924 12.028 1.00 95.25 241 SER A CA 1
ATOM 1833 C C . SER A 1 241 ? -5.716 5.309 11.778 1.00 95.25 241 SER A C 1
ATOM 1835 O O . SER A 1 241 ? -6.713 5.733 12.361 1.00 95.25 241 SER A O 1
ATOM 1837 N N . ARG A 1 242 ? -5.778 4.272 10.933 1.00 96.56 242 ARG A N 1
ATOM 1838 C CA . ARG A 1 242 ? -7.032 3.588 10.589 1.00 96.56 242 ARG A CA 1
ATOM 1839 C C . ARG A 1 242 ? -7.630 2.825 11.779 1.00 96.56 242 ARG A C 1
ATOM 1841 O O . ARG A 1 242 ? -8.841 2.889 11.991 1.00 96.56 242 ARG A O 1
ATOM 1848 N N . ALA A 1 243 ? -6.796 2.179 12.591 1.00 98.25 243 ALA A N 1
ATOM 1849 C CA . ALA A 1 243 ? -7.202 1.508 13.822 1.00 98.25 243 ALA A CA 1
ATOM 1850 C C . ALA A 1 243 ? -7.734 2.499 14.866 1.00 98.25 243 ALA A C 1
ATOM 1852 O O . ALA A 1 243 ? -8.783 2.246 15.449 1.00 98.25 243 ALA A O 1
ATOM 1853 N N . ALA A 1 244 ? -7.079 3.647 15.068 1.00 97.94 244 ALA A N 1
ATOM 1854 C CA . ALA A 1 244 ? -7.529 4.684 16.000 1.00 97.94 244 ALA A CA 1
ATOM 1855 C C . ALA A 1 244 ? -8.940 5.162 15.644 1.00 97.94 244 ALA A C 1
ATOM 1857 O O . ALA A 1 244 ? -9.836 5.276 16.476 1.00 97.94 244 ALA A O 1
ATOM 1858 N N . PHE A 1 245 ? -9.150 5.366 14.355 1.00 96.81 245 PHE A N 1
ATOM 1859 C CA . PHE A 1 245 ? -10.414 5.741 13.763 1.00 96.81 245 PHE A CA 1
ATOM 1860 C C . PHE A 1 245 ? -11.520 4.681 13.947 1.00 96.81 245 PHE A C 1
ATOM 1862 O O . PHE A 1 245 ? -12.640 5.025 14.335 1.00 96.81 245 PHE A O 1
ATOM 1869 N N . ALA A 1 246 ? -11.211 3.398 13.746 1.00 97.50 246 ALA A N 1
ATOM 1870 C CA . ALA A 1 246 ? -12.127 2.292 14.037 1.00 97.50 246 ALA A CA 1
ATOM 1871 C C . ALA A 1 246 ? -12.411 2.142 15.550 1.00 97.50 246 ALA A C 1
ATOM 1873 O O . ALA A 1 246 ? -13.542 1.868 15.958 1.00 97.50 246 ALA A O 1
ATOM 1874 N N . ALA A 1 247 ? -11.409 2.387 16.399 1.00 97.81 247 ALA A N 1
ATOM 1875 C CA . ALA A 1 247 ? -11.532 2.391 17.855 1.00 97.81 247 ALA A CA 1
ATOM 1876 C C . ALA A 1 247 ? -12.462 3.515 18.345 1.00 97.81 247 ALA A C 1
ATOM 1878 O O . ALA A 1 247 ? -13.335 3.268 19.175 1.00 97.81 247 ALA A O 1
ATOM 1879 N N . LEU A 1 248 ? -12.371 4.722 17.770 1.00 97.25 248 LEU A N 1
ATOM 1880 C CA . LEU A 1 248 ? -13.327 5.802 18.049 1.00 97.25 248 LEU A CA 1
ATOM 1881 C C . LEU A 1 248 ? -14.756 5.403 17.675 1.00 97.25 248 LEU A C 1
ATOM 1883 O O . LEU A 1 248 ? -15.676 5.602 18.467 1.00 97.25 248 LEU A O 1
ATOM 1887 N N . ALA A 1 249 ? -14.946 4.809 16.495 1.00 95.69 249 ALA A N 1
ATOM 1888 C CA . ALA A 1 249 ? -16.263 4.379 16.025 1.00 95.69 249 ALA A CA 1
ATOM 1889 C C . ALA A 1 249 ? -16.873 3.255 16.888 1.00 95.69 249 ALA A C 1
ATOM 1891 O O . ALA A 1 249 ? -18.093 3.138 16.984 1.00 95.69 249 ALA A O 1
ATOM 1892 N N . THR A 1 250 ? -16.032 2.469 17.568 1.00 96.94 250 THR A N 1
ATOM 1893 C CA . THR A 1 250 ? -16.429 1.433 18.540 1.00 96.94 250 THR A CA 1
ATOM 1894 C C . THR A 1 250 ? -16.412 1.919 19.997 1.00 96.94 250 THR A C 1
ATOM 1896 O O . THR A 1 250 ? -16.555 1.111 20.910 1.00 96.94 250 THR A O 1
ATOM 1899 N N . ARG A 1 251 ? -16.280 3.237 20.230 1.00 97.69 251 ARG A N 1
ATOM 1900 C CA . ARG A 1 251 ? -16.256 3.892 21.556 1.00 97.69 251 ARG A CA 1
ATOM 1901 C C . ARG A 1 251 ? -15.109 3.458 22.480 1.00 97.69 251 ARG A C 1
ATOM 1903 O O . ARG A 1 251 ? -15.188 3.618 23.694 1.00 97.69 251 ARG A O 1
ATOM 1910 N N . ARG A 1 252 ? -14.009 2.953 21.919 1.00 97.69 252 ARG A N 1
ATOM 1911 C CA . ARG A 1 252 ? -12.771 2.632 22.646 1.00 97.69 252 ARG A CA 1
ATOM 1912 C C . ARG A 1 252 ? -11.832 3.840 22.635 1.00 97.69 252 ARG A C 1
ATOM 1914 O O . ARG A 1 252 ? -10.831 3.854 21.921 1.00 97.69 252 ARG A O 1
ATOM 1921 N N . HIS A 1 253 ? -12.195 4.880 23.383 1.00 97.25 253 HIS A N 1
ATOM 1922 C CA . HIS A 1 253 ? -11.517 6.181 23.341 1.00 97.25 253 HIS A CA 1
ATOM 1923 C C . HIS A 1 253 ? -10.042 6.122 23.762 1.00 97.25 253 HIS A C 1
ATOM 1925 O O . HIS A 1 253 ? -9.205 6.696 23.069 1.00 97.25 253 HIS A O 1
ATOM 1931 N N . ASP A 1 254 ? -9.712 5.371 24.815 1.00 98.06 254 ASP A N 1
ATOM 1932 C CA . ASP A 1 254 ? -8.327 5.250 25.296 1.00 98.06 254 ASP A CA 1
ATOM 1933 C C . ASP A 1 254 ? -7.428 4.567 24.261 1.00 98.06 254 ASP A C 1
ATOM 1935 O O . ASP A 1 254 ? -6.340 5.048 23.947 1.00 98.06 254 ASP A O 1
ATOM 1939 N N . LEU A 1 255 ? -7.926 3.485 23.652 1.00 97.44 255 LEU A N 1
ATOM 1940 C CA . LEU A 1 255 ? -7.234 2.789 22.568 1.00 97.44 255 LEU A CA 1
ATOM 1941 C C . LEU A 1 255 ? -7.032 3.707 21.358 1.00 97.44 255 LEU A C 1
ATOM 1943 O O . LEU A 1 255 ? -5.956 3.719 20.763 1.00 97.44 255 LEU A O 1
ATOM 1947 N N . ALA A 1 256 ? -8.052 4.485 20.994 1.00 97.62 256 ALA A N 1
ATOM 1948 C CA . ALA A 1 256 ? -7.942 5.437 19.899 1.00 97.62 256 ALA A CA 1
ATOM 1949 C C . ALA A 1 256 ? -6.881 6.512 20.159 1.00 97.62 256 ALA A C 1
ATOM 1951 O O . ALA A 1 256 ? -6.097 6.823 19.262 1.00 97.62 256 ALA A O 1
ATOM 1952 N N . LEU A 1 257 ? -6.846 7.062 21.377 1.00 97.31 257 LEU A N 1
ATOM 1953 C CA . LEU A 1 257 ? -5.867 8.067 21.775 1.00 97.31 257 LEU A CA 1
ATOM 1954 C C . LEU A 1 257 ? -4.444 7.502 21.758 1.00 97.31 257 LEU A C 1
ATOM 1956 O O . LEU A 1 257 ? -3.547 8.149 21.217 1.00 97.31 257 LEU A O 1
ATOM 1960 N N . ALA A 1 258 ? -4.244 6.295 22.292 1.00 97.81 258 ALA A N 1
ATOM 1961 C CA . ALA A 1 258 ? -2.951 5.619 22.266 1.00 97.81 258 ALA A CA 1
ATOM 1962 C C . ALA A 1 258 ? -2.459 5.412 20.822 1.00 97.81 258 ALA A C 1
ATOM 1964 O O . ALA A 1 258 ? -1.385 5.887 20.460 1.00 97.81 258 ALA A O 1
ATOM 1965 N N . LEU A 1 259 ? -3.291 4.819 19.957 1.00 96.75 259 LEU A N 1
ATOM 1966 C CA . LEU A 1 259 ? -2.940 4.558 18.555 1.00 96.75 259 LEU A CA 1
ATOM 1967 C C . LEU A 1 259 ? -2.632 5.841 17.766 1.00 96.75 259 LEU A C 1
ATOM 1969 O O . LEU A 1 259 ? -1.687 5.868 16.978 1.00 96.75 259 LEU A O 1
ATOM 1973 N N . ALA A 1 260 ? -3.411 6.907 17.973 1.00 95.62 260 ALA A N 1
ATOM 1974 C CA . ALA A 1 260 ? -3.177 8.196 17.322 1.00 95.62 260 ALA A CA 1
ATOM 1975 C C . ALA A 1 260 ? -1.885 8.876 17.812 1.00 95.62 260 ALA A C 1
ATOM 1977 O O . ALA A 1 260 ? -1.191 9.526 17.029 1.00 95.62 260 ALA A O 1
ATOM 1978 N N . THR A 1 261 ? -1.551 8.717 19.094 1.00 96.31 261 THR A N 1
ATOM 1979 C CA . THR A 1 261 ? -0.324 9.262 19.693 1.00 96.31 261 THR A CA 1
ATOM 1980 C C . THR A 1 261 ? 0.915 8.535 19.173 1.00 96.31 261 THR A C 1
ATOM 1982 O O . THR A 1 261 ? 1.894 9.183 18.788 1.00 96.31 261 THR A O 1
ATOM 1985 N N . ASP A 1 262 ? 0.855 7.205 19.086 1.00 94.94 262 ASP A N 1
ATOM 1986 C CA . ASP A 1 262 ? 1.921 6.378 18.516 1.00 94.94 262 ASP A CA 1
ATOM 1987 C C . ASP A 1 262 ? 2.157 6.705 17.040 1.00 94.94 262 ASP A C 1
ATOM 1989 O O . ASP A 1 262 ? 3.299 6.870 16.612 1.00 94.94 262 ASP A O 1
ATOM 1993 N N . GLU A 1 263 ? 1.082 6.862 16.262 1.00 93.50 263 GLU A N 1
ATOM 1994 C CA . GLU A 1 263 ? 1.177 7.280 14.863 1.00 93.50 263 GLU A CA 1
ATOM 1995 C C . GLU A 1 263 ? 1.846 8.651 14.727 1.00 93.50 263 GLU A C 1
ATOM 1997 O O . GLU A 1 263 ? 2.768 8.817 13.930 1.00 93.50 263 GLU A O 1
ATOM 2002 N N . LEU A 1 264 ? 1.403 9.642 15.508 1.00 91.38 264 LEU A N 1
ATOM 2003 C CA . LEU A 1 264 ? 1.970 10.988 15.460 1.00 91.38 264 LEU A CA 1
ATOM 2004 C C . LEU A 1 264 ? 3.459 10.976 15.821 1.00 91.38 264 LEU A C 1
ATOM 2006 O O . LEU A 1 264 ? 4.250 11.698 15.212 1.00 91.38 264 LEU A O 1
ATOM 2010 N N . THR A 1 265 ? 3.843 10.152 16.793 1.00 93.12 265 THR A N 1
ATOM 2011 C CA . THR A 1 265 ? 5.242 9.967 17.184 1.00 93.12 265 THR A CA 1
ATOM 2012 C C . THR A 1 265 ? 6.047 9.360 16.037 1.00 93.12 265 THR A C 1
ATOM 2014 O O . THR A 1 265 ? 7.068 9.925 15.651 1.00 93.12 265 THR A O 1
ATOM 2017 N N . ALA A 1 266 ? 5.557 8.284 15.416 1.00 89.31 266 ALA A N 1
ATOM 2018 C CA . ALA A 1 266 ? 6.217 7.649 14.277 1.00 89.31 266 ALA A CA 1
ATOM 2019 C C . ALA A 1 266 ? 6.331 8.590 13.061 1.00 89.31 266 ALA A C 1
ATOM 2021 O O . ALA A 1 266 ? 7.389 8.680 12.440 1.00 89.31 266 ALA A O 1
ATOM 2022 N N . ALA A 1 267 ? 5.277 9.352 12.756 1.00 89.06 267 ALA A N 1
ATOM 2023 C CA . ALA A 1 267 ? 5.271 10.329 11.668 1.00 89.06 267 ALA A CA 1
ATOM 2024 C C . ALA A 1 267 ? 6.291 11.458 11.895 1.00 89.06 267 ALA A C 1
ATOM 2026 O O . ALA A 1 267 ? 6.977 11.871 10.956 1.00 89.06 267 ALA A O 1
ATOM 2027 N N . ARG A 1 268 ? 6.428 11.931 13.142 1.00 88.88 268 ARG A N 1
ATOM 2028 C CA . ARG A 1 268 ? 7.448 12.919 13.526 1.00 88.88 268 ARG A CA 1
ATOM 2029 C C . ARG A 1 268 ? 8.859 12.360 13.385 1.00 88.88 268 ARG A C 1
ATOM 2031 O O . ARG A 1 268 ? 9.702 13.046 12.819 1.00 88.88 268 ARG A O 1
ATOM 2038 N N . THR A 1 269 ? 9.100 11.127 13.832 1.00 90.06 269 THR A N 1
ATOM 2039 C CA . THR A 1 269 ? 10.400 10.451 13.675 1.00 90.06 269 THR A CA 1
ATOM 2040 C C . THR A 1 269 ? 10.782 10.287 12.206 1.00 90.06 269 THR A C 1
ATOM 2042 O O . THR A 1 269 ? 11.925 10.547 11.833 1.00 90.06 269 THR A O 1
ATOM 2045 N N . TRP A 1 270 ? 9.816 9.943 11.350 1.00 90.31 270 TRP A N 1
ATOM 2046 C CA . TRP A 1 270 ? 10.038 9.867 9.907 1.00 90.31 270 TRP A CA 1
ATOM 2047 C C . TRP A 1 270 ? 10.325 11.235 9.277 1.00 90.31 270 TRP A C 1
ATOM 2049 O O . TRP A 1 270 ? 10.877 11.321 8.185 1.00 90.31 270 TRP A O 1
ATOM 2059 N N . GLY A 1 271 ? 9.970 12.334 9.942 1.00 82.06 271 GLY A N 1
ATOM 2060 C CA . GLY A 1 271 ? 10.052 13.664 9.351 1.00 82.06 271 GLY A CA 1
ATOM 2061 C C . GLY A 1 271 ? 9.013 13.859 8.248 1.00 82.06 271 GLY A C 1
ATOM 2062 O O . GLY A 1 271 ? 9.255 14.612 7.299 1.00 82.06 271 GLY A O 1
ATOM 2063 N N . ALA A 1 272 ? 7.861 13.182 8.347 1.00 61.66 272 ALA A N 1
ATOM 2064 C CA . ALA A 1 272 ? 6.678 13.607 7.612 1.00 61.66 272 ALA A CA 1
ATOM 2065 C C . ALA A 1 272 ? 6.360 15.047 8.052 1.00 61.66 272 ALA A C 1
ATOM 2067 O O . ALA A 1 272 ? 6.469 15.343 9.248 1.00 61.66 272 ALA A O 1
ATOM 2068 N N . PRO A 1 273 ? 6.019 15.963 7.124 1.00 50.06 273 PRO A N 1
ATOM 2069 C CA . PRO A 1 273 ? 5.681 17.323 7.513 1.00 50.06 273 PRO A CA 1
ATOM 2070 C C . PRO A 1 273 ? 4.604 17.249 8.601 1.00 50.06 273 PRO A C 1
ATOM 2072 O O . PRO A 1 273 ? 3.632 16.507 8.419 1.00 50.06 273 PRO A O 1
ATOM 2075 N N . PRO A 1 274 ? 4.775 17.940 9.745 1.00 36.22 274 PRO A N 1
ATOM 2076 C CA . PRO A 1 274 ? 3.748 17.951 10.770 1.00 36.22 274 PRO A CA 1
ATOM 2077 C C . PRO A 1 274 ? 2.461 18.381 10.083 1.00 36.22 274 PRO A C 1
ATOM 2079 O O . PRO A 1 274 ? 2.454 19.409 9.400 1.00 36.22 274 PRO A O 1
ATOM 2082 N N . ALA A 1 275 ? 1.416 17.552 10.194 1.00 39.41 275 ALA A N 1
ATOM 2083 C CA . ALA A 1 275 ? 0.091 17.878 9.692 1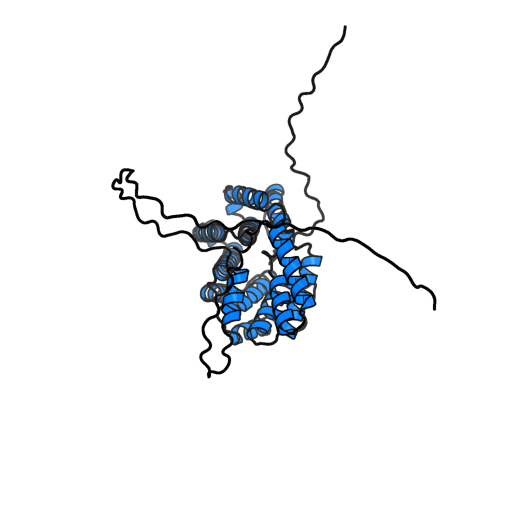.00 39.41 275 ALA A CA 1
ATOM 2084 C C . ALA A 1 275 ? -0.168 19.334 10.068 1.00 39.41 275 ALA A C 1
ATOM 2086 O O . ALA A 1 275 ? -0.124 19.662 11.258 1.00 39.41 275 ALA A O 1
ATOM 2087 N N . ALA A 1 276 ? -0.291 20.198 9.053 1.00 31.91 276 ALA A N 1
ATOM 2088 C CA . ALA A 1 276 ? -0.495 21.620 9.249 1.00 31.91 276 ALA A CA 1
ATOM 2089 C C . ALA A 1 276 ? -1.536 21.772 10.355 1.00 31.91 276 ALA A C 1
ATOM 2091 O O . ALA A 1 276 ? -2.612 21.179 10.252 1.00 31.91 276 ALA A O 1
ATOM 2092 N N . SER A 1 277 ? -1.123 22.441 11.434 1.00 24.23 277 SER A N 1
ATOM 2093 C CA . SER A 1 277 ? -1.941 22.966 12.523 1.00 24.23 277 SER A CA 1
ATOM 2094 C C . SER A 1 277 ? -3.431 22.725 12.307 1.00 24.23 277 SER A C 1
ATOM 2096 O O . SER A 1 277 ? -4.001 23.271 11.362 1.00 24.23 277 SER A O 1
ATOM 2098 N N . VAL A 1 278 ? -4.055 21.936 13.186 1.00 29.66 278 VAL A N 1
ATOM 2099 C CA . VAL A 1 278 ? -5.512 21.895 13.330 1.00 29.66 278 VAL A CA 1
ATOM 2100 C C . VAL A 1 278 ? -6.003 23.342 13.412 1.00 29.66 278 VAL A C 1
ATOM 2102 O O . VAL A 1 278 ? -5.947 23.965 14.468 1.00 29.66 278 VAL A O 1
ATOM 2105 N N . SER A 1 279 ? -6.450 23.903 12.288 1.00 23.97 279 SER A N 1
ATOM 2106 C CA . SER A 1 279 ? -7.305 25.077 12.311 1.00 23.97 279 SER A CA 1
ATOM 2107 C C . SER A 1 279 ? -8.589 24.622 12.999 1.00 23.97 279 SER A C 1
ATOM 2109 O O . SER A 1 279 ? -9.168 23.613 12.573 1.00 23.97 279 SER A O 1
ATOM 2111 N N . PRO A 1 280 ? -9.025 25.292 14.077 1.00 26.23 280 PRO A N 1
ATOM 2112 C CA . PRO A 1 280 ? -10.284 24.955 14.710 1.00 26.23 280 PRO A CA 1
ATOM 2113 C C . PRO A 1 280 ? -11.382 25.105 13.658 1.00 26.23 280 PRO A C 1
ATOM 2115 O O . PRO A 1 280 ? -11.486 26.130 12.985 1.00 26.23 280 PRO A O 1
ATOM 2118 N N . CYS A 1 281 ? -12.157 24.039 13.472 1.00 27.44 281 CYS A N 1
ATOM 2119 C CA . CYS A 1 281 ? -13.351 24.070 12.645 1.00 27.44 281 CYS A CA 1
ATOM 2120 C C . CYS A 1 281 ? -14.248 25.177 13.209 1.00 27.44 281 CYS A C 1
ATOM 2122 O O . CYS A 1 281 ? -14.687 25.078 14.355 1.00 27.44 281 CYS A O 1
ATOM 2124 N N . THR A 1 282 ? -14.522 26.221 12.432 1.00 23.58 282 THR A N 1
ATOM 2125 C CA . THR A 1 282 ? -15.662 27.085 12.725 1.00 23.58 282 THR A CA 1
ATOM 2126 C C . THR A 1 282 ? -16.927 26.215 12.703 1.00 23.58 282 THR A C 1
ATOM 2128 O O . THR A 1 282 ? -17.078 25.385 11.798 1.00 23.58 282 THR A O 1
ATOM 2131 N N . PRO A 1 283 ? -17.827 26.330 13.696 1.00 27.56 283 PRO A N 1
ATOM 2132 C CA . PRO A 1 283 ? -19.097 25.619 13.658 1.00 27.56 283 PRO A CA 1
ATOM 2133 C C . PRO A 1 283 ? -19.954 26.188 12.519 1.00 27.56 283 PRO A C 1
ATOM 2135 O O . PRO A 1 283 ? -20.102 27.404 12.411 1.00 27.56 283 PRO A O 1
ATOM 2138 N N . TRP A 1 284 ? -20.516 25.325 11.667 1.00 31.03 284 TRP A N 1
ATOM 2139 C CA . TRP A 1 284 ? -21.550 25.735 10.708 1.00 31.03 284 TRP A CA 1
ATOM 2140 C C . TRP A 1 284 ? -22.927 25.753 11.397 1.00 31.03 284 TRP A C 1
ATOM 2142 O O . TRP A 1 284 ? -23.145 24.922 12.286 1.00 31.03 284 TRP A O 1
ATOM 2152 N N . PRO A 1 285 ? -23.862 26.651 11.018 1.00 29.09 285 PRO A N 1
ATOM 2153 C CA . PRO A 1 285 ? -25.130 26.807 11.716 1.00 29.09 285 PRO A CA 1
ATOM 2154 C C . PRO A 1 285 ? -26.019 25.574 11.573 1.00 29.09 285 PRO A C 1
ATOM 2156 O O . PRO A 1 285 ? -26.214 25.029 10.484 1.00 29.09 285 PRO A O 1
ATOM 2159 N N . SER A 1 286 ? -26.598 25.179 12.699 1.00 32.38 286 SER A N 1
ATOM 2160 C CA . SER A 1 286 ? -27.640 24.171 12.814 1.00 32.38 286 SER A CA 1
ATOM 2161 C C . SER A 1 286 ? -28.888 24.626 12.052 1.00 32.38 286 SER A C 1
ATOM 2163 O O . SER A 1 286 ? -29.611 25.501 12.520 1.00 32.38 286 SER A O 1
ATOM 2165 N N . SER A 1 287 ? -29.177 24.021 10.900 1.00 32.00 287 SER A N 1
ATOM 2166 C CA . SER A 1 287 ? -30.553 23.963 10.395 1.00 32.00 287 SER A CA 1
ATOM 2167 C C . SER A 1 287 ? -31.092 22.566 10.677 1.00 32.00 287 SER A C 1
ATO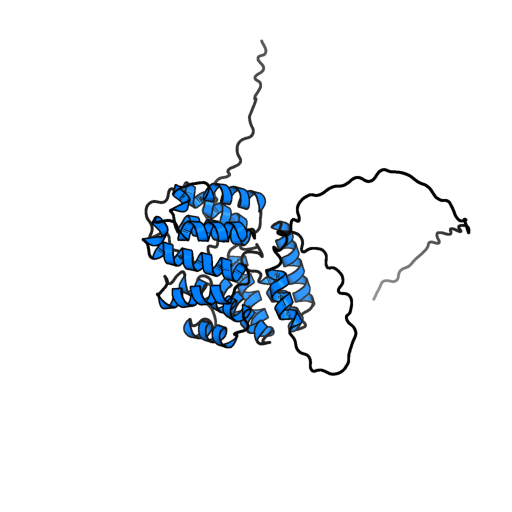M 2169 O O . SER A 1 287 ? -30.490 21.550 10.326 1.00 32.00 287 SER A O 1
ATOM 2171 N N . ALA A 1 288 ? -32.177 22.536 11.445 1.00 36.06 288 ALA A N 1
ATOM 2172 C CA . ALA A 1 288 ? -32.839 21.329 11.896 1.00 36.06 288 ALA A CA 1
ATOM 2173 C C . ALA A 1 288 ? -33.512 20.604 10.722 1.00 36.06 288 ALA A C 1
ATOM 2175 O O . ALA A 1 288 ? -34.130 21.237 9.869 1.00 36.06 288 ALA A O 1
ATOM 2176 N N . GLY A 1 289 ? -33.445 19.271 10.733 1.00 34.94 289 GLY A N 1
ATOM 2177 C CA . GLY A 1 289 ? -34.345 18.428 9.946 1.00 34.94 289 GLY A CA 1
ATOM 2178 C C . GLY A 1 289 ? -33.774 17.871 8.645 1.00 34.94 289 GLY A C 1
ATOM 2179 O O . GLY A 1 289 ? -34.324 18.103 7.577 1.00 34.94 289 GLY A O 1
ATOM 2180 N N . THR A 1 290 ? -32.719 17.056 8.706 1.00 29.84 290 THR A N 1
ATOM 2181 C CA . THR A 1 290 ? -32.505 16.001 7.698 1.00 29.84 290 THR A CA 1
ATOM 2182 C C . THR A 1 290 ? -31.685 14.868 8.317 1.00 29.84 290 THR A C 1
ATOM 2184 O O . THR A 1 290 ? -30.720 15.116 9.036 1.00 29.84 290 THR A O 1
ATOM 2187 N N . THR A 1 291 ? -32.092 13.622 8.065 1.00 26.80 291 THR A N 1
ATOM 2188 C CA . THR A 1 291 ? -31.417 12.368 8.456 1.00 26.80 291 THR A CA 1
ATOM 2189 C C . THR A 1 291 ? -29.888 12.448 8.363 1.00 26.80 291 THR A C 1
ATOM 2191 O O . THR A 1 291 ? -29.389 13.013 7.384 1.00 26.80 291 THR A O 1
ATOM 2194 N N . PRO A 1 292 ? -29.127 11.841 9.298 1.00 27.39 292 PRO A N 1
ATOM 2195 C CA . PRO A 1 292 ? -27.674 11.914 9.284 1.00 27.39 292 PRO A CA 1
ATOM 2196 C C . PRO A 1 292 ? -27.144 11.192 8.044 1.00 27.39 292 PRO A C 1
ATOM 2198 O O . PRO A 1 292 ? -27.019 9.970 8.001 1.00 27.39 292 PRO A O 1
ATOM 2201 N N . ARG A 1 293 ? -26.829 11.958 6.999 1.00 28.20 293 ARG A N 1
ATOM 2202 C CA . ARG A 1 293 ? -25.864 11.531 5.995 1.00 28.20 293 ARG A CA 1
ATOM 2203 C C . ARG A 1 293 ? -24.507 11.568 6.691 1.00 28.20 293 ARG A C 1
ATOM 2205 O O . ARG A 1 293 ? -24.165 12.553 7.342 1.00 28.20 293 ARG A O 1
ATOM 2212 N N . TRP A 1 294 ? -23.720 10.513 6.504 1.00 38.72 294 TRP A N 1
ATOM 2213 C CA . TRP A 1 294 ? -22.409 10.301 7.123 1.00 38.72 294 TRP A CA 1
ATOM 2214 C C . TRP A 1 294 ? -21.216 10.539 6.143 1.00 38.72 294 TRP A C 1
ATOM 2216 O O . TRP A 1 294 ? -20.362 9.658 6.046 1.00 38.72 294 TRP A O 1
ATOM 2226 N N . PRO A 1 295 ? -21.078 11.645 5.354 1.00 33.19 295 PRO A N 1
ATOM 2227 C CA . PRO A 1 295 ? -20.037 11.747 4.317 1.00 33.19 295 PRO A CA 1
ATOM 2228 C C . PRO A 1 295 ? -18.742 12.436 4.782 1.00 33.19 295 PRO A C 1
ATOM 2230 O O . PRO A 1 295 ? -17.730 12.389 4.081 1.00 33.19 295 PRO A O 1
ATOM 2233 N N . CYS A 1 296 ? -18.732 13.090 5.945 1.00 28.06 296 CYS A N 1
ATOM 2234 C CA . CYS A 1 296 ? -17.599 13.896 6.414 1.00 28.06 296 CYS A CA 1
ATOM 2235 C C . CYS A 1 296 ? -16.359 13.049 6.727 1.00 28.06 296 CYS A C 1
ATOM 2237 O O . CYS A 1 296 ? -15.233 13.499 6.512 1.00 28.06 296 CYS A O 1
ATOM 2239 N N . TRP A 1 297 ? -16.546 11.801 7.152 1.00 31.06 297 TRP A N 1
ATOM 2240 C CA . TRP A 1 297 ? -15.433 10.920 7.472 1.00 31.06 297 TRP A CA 1
ATOM 2241 C C . TRP A 1 297 ? -14.778 10.306 6.233 1.00 31.06 297 TRP A C 1
ATOM 2243 O O . TRP A 1 297 ? -13.572 10.147 6.233 1.00 31.06 297 TRP A O 1
ATOM 2253 N N . ARG A 1 298 ? -15.508 10.078 5.131 1.00 31.64 298 ARG A N 1
ATOM 2254 C CA . ARG A 1 298 ? -14.954 9.518 3.879 1.00 31.64 298 ARG A CA 1
ATOM 2255 C C . ARG A 1 298 ? -14.004 10.503 3.169 1.00 31.64 298 ARG A C 1
ATOM 2257 O O . ARG A 1 298 ? -12.931 10.114 2.720 1.00 31.64 298 ARG A O 1
ATOM 2264 N N . ARG A 1 299 ? -14.323 11.809 3.170 1.00 32.78 299 ARG A N 1
ATOM 2265 C CA . ARG A 1 299 ? -13.380 12.864 2.727 1.00 32.78 299 ARG A CA 1
ATOM 2266 C C . ARG A 1 299 ? -12.250 13.102 3.726 1.00 32.78 299 ARG A C 1
ATOM 2268 O O . ARG A 1 299 ? -11.154 13.446 3.295 1.00 32.78 299 ARG A O 1
ATOM 2275 N N . ARG A 1 300 ? -12.485 12.924 5.034 1.00 36.19 300 ARG A N 1
ATOM 2276 C CA . ARG A 1 300 ? -11.453 13.126 6.064 1.00 36.19 300 ARG A CA 1
ATOM 2277 C C . ARG A 1 300 ? -10.452 11.956 6.131 1.00 36.19 300 ARG A C 1
ATOM 2279 O O . ARG A 1 300 ? -9.259 12.217 6.242 1.00 36.19 300 ARG A O 1
ATOM 2286 N N . TRP A 1 301 ? -10.936 10.728 5.931 1.00 40.94 301 TRP A N 1
ATOM 2287 C CA . TRP A 1 301 ? -10.223 9.461 5.695 1.00 40.94 301 TRP A CA 1
ATOM 2288 C C . TRP A 1 301 ? -9.252 9.583 4.528 1.00 40.94 301 TRP A C 1
ATOM 2290 O O . TRP A 1 301 ? -8.073 9.255 4.670 1.00 40.94 301 TRP A O 1
ATOM 2300 N N . ASN A 1 302 ? -9.721 10.182 3.425 1.00 37.31 302 ASN A N 1
ATOM 2301 C CA . ASN A 1 302 ? -8.839 10.510 2.322 1.00 37.31 302 ASN A CA 1
ATOM 2302 C C . ASN A 1 302 ? -7.928 11.710 2.677 1.00 37.31 302 ASN A C 1
ATOM 2304 O O . ASN A 1 302 ? -6.726 11.683 2.510 1.00 37.31 302 ASN A O 1
ATOM 2308 N N . SER A 1 303 ? -8.417 12.775 3.301 1.00 36.28 303 SER A N 1
ATOM 2309 C CA . SER A 1 303 ? -7.544 13.924 3.590 1.00 36.28 303 SER A CA 1
ATOM 2310 C C . SER A 1 303 ? -6.403 13.652 4.587 1.00 36.28 303 SER A C 1
ATOM 2312 O O . SER A 1 303 ? -5.367 14.285 4.466 1.00 36.28 303 SER A O 1
ATOM 2314 N N . TRP A 1 304 ? -6.556 12.742 5.555 1.00 32.94 304 TRP A N 1
ATOM 2315 C CA . TRP A 1 304 ? -5.517 12.465 6.560 1.00 32.94 304 TRP A CA 1
ATOM 2316 C C . TRP A 1 304 ? -4.393 11.569 6.033 1.00 32.94 304 TRP A C 1
ATOM 2318 O O . TRP A 1 304 ? -3.245 11.760 6.411 1.00 32.94 304 TRP A O 1
ATOM 2328 N N . THR A 1 305 ? -4.710 10.633 5.136 1.00 38.16 305 THR A N 1
ATOM 2329 C CA . THR A 1 305 ? -3.709 9.771 4.482 1.00 38.16 305 THR A CA 1
ATOM 2330 C C . THR A 1 305 ? -3.184 10.367 3.169 1.00 38.16 305 THR A C 1
ATOM 2332 O O . THR A 1 305 ? -2.056 10.080 2.788 1.00 38.16 305 THR A O 1
ATOM 2335 N N . TRP A 1 306 ? -3.953 11.256 2.519 1.00 33.91 306 TRP A N 1
ATOM 2336 C CA . TRP A 1 306 ? -3.630 11.848 1.215 1.00 33.91 306 TRP A CA 1
ATOM 2337 C C . TRP A 1 306 ? -3.171 13.318 1.248 1.00 33.91 306 TRP A C 1
ATOM 2339 O O . TRP A 1 306 ? -2.601 13.780 0.261 1.00 33.91 306 TRP A O 1
ATOM 2349 N N . ARG A 1 307 ? -3.352 14.101 2.333 1.00 35.00 307 ARG A N 1
ATOM 2350 C CA . ARG A 1 307 ? -2.782 15.474 2.424 1.00 35.00 307 ARG A CA 1
ATOM 2351 C C . ARG A 1 307 ? -1.282 15.452 2.733 1.00 35.00 307 ARG A C 1
ATOM 2353 O O . ARG A 1 307 ? -0.815 16.091 3.669 1.00 35.00 307 ARG A O 1
ATOM 2360 N N . MET A 1 308 ? -0.532 14.776 1.872 1.00 28.47 308 MET A N 1
ATOM 2361 C CA . MET A 1 308 ? 0.885 15.032 1.639 1.00 28.47 308 MET A CA 1
ATOM 2362 C C . MET A 1 308 ? 1.163 15.669 0.259 1.00 28.47 308 MET A C 1
ATOM 2364 O O . MET A 1 308 ? 2.300 15.596 -0.182 1.00 28.47 308 MET A O 1
ATOM 2368 N N . ARG A 1 309 ? 0.202 16.356 -0.403 1.00 29.83 309 ARG A N 1
ATOM 2369 C CA . ARG A 1 309 ? 0.457 17.585 -1.217 1.00 29.83 309 ARG A CA 1
ATOM 2370 C C . ARG A 1 309 ? -0.778 18.155 -1.927 1.00 29.83 309 ARG A C 1
ATOM 2372 O O . ARG A 1 309 ? -1.551 17.403 -2.501 1.00 29.83 309 ARG A O 1
ATOM 2379 N N . ALA A 1 310 ? -0.870 19.490 -1.969 1.00 25.50 310 ALA A N 1
ATOM 2380 C CA . ALA A 1 310 ? -1.299 20.269 -3.144 1.00 25.50 310 ALA A CA 1
ATOM 2381 C C . ALA A 1 310 ? -1.101 21.782 -2.895 1.00 25.50 310 ALA A C 1
ATOM 2383 O O . ALA A 1 310 ? -2.051 22.486 -2.568 1.00 25.50 310 ALA A O 1
ATOM 2384 N N . VAL A 1 311 ? 0.125 22.293 -3.052 1.00 26.42 311 VAL A N 1
ATOM 2385 C CA . VAL A 1 311 ? 0.351 23.695 -3.450 1.00 26.42 311 VAL A CA 1
ATOM 2386 C C . VAL A 1 311 ? 1.536 23.716 -4.402 1.00 26.42 311 VAL A C 1
ATOM 2388 O O . VAL A 1 311 ? 2.668 23.603 -3.944 1.00 26.42 311 VAL A O 1
ATOM 2391 N N . SER A 1 312 ? 1.254 23.867 -5.697 1.00 27.16 312 SER A N 1
ATOM 2392 C CA . SER A 1 312 ? 1.989 24.768 -6.597 1.00 27.16 312 SER A CA 1
ATOM 2393 C C . SER A 1 312 ? 1.475 24.648 -8.035 1.00 27.16 312 SER A C 1
ATOM 2395 O O . SER A 1 312 ? 1.918 23.789 -8.784 1.00 27.16 312 SER A O 1
ATOM 2397 N N . SER A 1 313 ? 0.568 25.548 -8.428 1.00 25.42 313 SER A N 1
ATOM 2398 C CA . SER A 1 313 ? 0.639 26.240 -9.728 1.00 25.42 313 SER A CA 1
ATOM 2399 C C . SER A 1 313 ? -0.509 27.244 -9.870 1.00 25.42 313 SER A C 1
ATOM 2401 O O . SER A 1 313 ? -1.573 26.935 -10.399 1.00 25.42 313 SER A O 1
ATOM 2403 N N . SER A 1 314 ? -0.269 28.470 -9.424 1.00 25.86 314 SER A N 1
ATOM 2404 C CA . SER A 1 314 ? -0.833 29.656 -10.067 1.00 25.86 314 SER A CA 1
ATOM 2405 C C . SER A 1 314 ? 0.113 30.815 -9.784 1.00 25.86 314 SER A C 1
ATOM 2407 O O . SER A 1 314 ? -0.040 31.548 -8.810 1.00 25.86 314 SER A O 1
ATOM 2409 N N . THR A 1 315 ? 1.151 30.929 -10.604 1.00 28.16 315 THR A N 1
ATOM 2410 C CA . THR A 1 315 ? 1.798 32.211 -10.872 1.00 28.16 315 THR A CA 1
ATOM 2411 C C . THR A 1 315 ? 0.822 33.070 -11.671 1.00 28.16 315 THR A C 1
ATOM 2413 O O . THR A 1 315 ? 0.282 32.599 -12.672 1.00 28.16 315 THR A O 1
ATOM 2416 N N . PRO A 1 316 ? 0.656 34.345 -11.302 1.00 27.75 316 PRO A N 1
ATOM 2417 C CA . PRO A 1 316 ? 0.520 35.384 -12.300 1.00 27.75 316 PRO A CA 1
ATOM 2418 C C . PRO A 1 316 ? 1.818 36.180 -12.368 1.00 27.75 316 PRO A C 1
ATOM 2420 O O . PRO A 1 316 ? 2.441 36.523 -11.365 1.00 27.75 316 PRO A O 1
ATOM 2423 N N . SER A 1 317 ? 2.203 36.420 -13.609 1.00 26.27 317 SER A N 1
ATOM 2424 C CA . SER A 1 317 ? 3.259 37.290 -14.094 1.00 26.27 317 SER A CA 1
ATOM 2425 C C . SER A 1 317 ? 3.337 38.655 -13.405 1.00 26.27 317 SER A C 1
ATOM 2427 O O . SER A 1 317 ? 2.338 39.300 -13.101 1.00 26.27 317 SER A O 1
ATOM 2429 N N . THR A 1 318 ? 4.582 39.095 -13.269 1.00 30.17 318 THR A N 1
ATOM 2430 C CA . THR A 1 318 ? 5.080 40.448 -13.028 1.00 30.17 318 THR A CA 1
ATOM 2431 C C . THR A 1 318 ? 4.282 41.553 -13.724 1.00 30.17 318 THR A C 1
ATOM 2433 O O . THR A 1 318 ? 4.143 41.570 -14.945 1.00 30.17 318 THR A O 1
ATOM 2436 N N . THR A 1 319 ? 3.867 42.558 -12.955 1.00 27.97 319 THR A N 1
ATOM 2437 C CA . THR A 1 319 ? 3.817 43.962 -13.399 1.00 27.97 319 THR A CA 1
ATOM 2438 C C . THR A 1 319 ? 3.833 44.864 -12.165 1.00 27.97 319 THR A C 1
ATOM 2440 O O . THR A 1 319 ? 2.869 44.926 -11.408 1.00 27.97 319 THR A O 1
ATOM 2443 N N . SER A 1 320 ? 4.961 45.537 -11.932 1.00 27.41 320 SER A N 1
ATOM 2444 C CA . SER A 1 320 ? 5.050 46.663 -10.994 1.00 27.41 320 SER A CA 1
ATOM 2445 C C . SER A 1 320 ? 4.321 47.873 -11.585 1.00 27.41 320 SER A C 1
ATOM 2447 O O . SER A 1 320 ? 4.399 48.091 -12.795 1.00 27.41 320 SER A O 1
ATOM 2449 N N . PRO A 1 321 ? 3.700 48.716 -10.745 1.00 29.31 321 PRO A N 1
ATOM 2450 C CA . PRO A 1 321 ? 4.273 50.055 -10.615 1.00 29.31 321 PRO A CA 1
ATOM 2451 C C . PRO A 1 321 ? 4.272 50.606 -9.176 1.00 29.31 321 PRO A C 1
ATOM 2453 O O . PRO A 1 321 ? 3.301 50.514 -8.435 1.00 29.31 321 PRO A O 1
ATOM 2456 N N . SER A 1 322 ? 5.417 51.201 -8.833 1.00 32.25 322 SER A N 1
ATOM 2457 C CA . SER A 1 322 ? 5.654 52.351 -7.944 1.00 32.25 322 SER A CA 1
ATOM 2458 C C . SER A 1 322 ? 4.596 52.757 -6.902 1.00 32.25 322 SER A C 1
ATOM 2460 O O . SER A 1 322 ? 3.542 53.283 -7.256 1.00 32.25 322 SER A O 1
ATOM 2462 N N . TYR A 1 323 ? 4.986 52.765 -5.620 1.00 25.66 323 TYR A N 1
ATOM 2463 C CA . TYR A 1 323 ? 4.423 53.703 -4.640 1.00 25.66 323 TYR A CA 1
ATOM 2464 C C . TYR A 1 323 ? 5.472 54.144 -3.599 1.00 25.66 323 TYR A C 1
ATOM 2466 O O . TYR A 1 323 ? 6.205 53.323 -3.050 1.00 25.66 323 TYR A O 1
ATOM 2474 N N . ARG A 1 324 ? 5.576 55.467 -3.402 1.00 30.42 324 ARG A N 1
ATOM 2475 C CA . ARG A 1 324 ? 6.501 56.187 -2.500 1.00 30.42 324 ARG A CA 1
ATOM 2476 C C . ARG A 1 324 ? 6.006 56.172 -1.039 1.00 30.42 324 ARG A C 1
ATOM 2478 O O . ARG A 1 324 ? 4.811 55.992 -0.824 1.00 30.42 324 ARG A O 1
ATOM 2485 N N . PRO A 1 325 ? 6.874 56.430 -0.040 1.00 35.78 325 PRO A N 1
ATOM 2486 C CA . PRO A 1 325 ? 6.474 56.507 1.364 1.00 35.78 325 PRO A CA 1
ATOM 2487 C C . PRO A 1 325 ? 6.085 57.930 1.821 1.00 35.78 325 PRO A C 1
ATOM 2489 O O . PRO A 1 325 ? 6.494 58.921 1.218 1.00 35.78 325 PRO A O 1
ATOM 2492 N N . ASN A 1 326 ? 5.394 57.957 2.970 1.00 29.50 326 ASN A N 1
ATOM 2493 C CA . ASN A 1 326 ? 5.029 59.060 3.878 1.00 29.50 326 ASN A CA 1
ATOM 2494 C C . ASN A 1 326 ? 3.744 59.866 3.622 1.00 29.50 326 ASN A C 1
ATOM 2496 O O . ASN A 1 326 ? 3.686 60.698 2.725 1.00 29.50 326 ASN A O 1
ATOM 2500 N N . ALA A 1 327 ? 2.809 59.761 4.577 1.00 30.30 327 ALA A N 1
ATOM 2501 C CA . ALA A 1 327 ? 2.282 60.907 5.328 1.00 30.30 327 ALA A CA 1
ATOM 2502 C C . ALA A 1 327 ? 1.584 60.438 6.623 1.00 30.30 327 ALA A C 1
ATOM 2504 O O . ALA A 1 327 ? 0.860 59.446 6.638 1.00 30.30 327 ALA A O 1
ATOM 2505 N N . ALA A 1 328 ? 1.851 61.162 7.707 1.00 33.84 328 ALA A N 1
ATOM 2506 C CA . ALA A 1 328 ? 1.368 60.965 9.071 1.00 33.84 328 ALA A CA 1
ATOM 2507 C C . ALA A 1 328 ? -0.028 61.564 9.306 1.00 33.84 328 ALA A C 1
ATOM 2509 O O . ALA A 1 328 ? -0.292 62.622 8.749 1.00 33.84 328 ALA A O 1
ATOM 2510 N N . ILE A 1 329 ? -0.840 60.988 10.209 1.00 31.89 329 ILE A N 1
ATOM 2511 C CA . ILE A 1 329 ? -1.904 61.682 10.983 1.00 31.89 329 ILE A CA 1
ATOM 2512 C C . ILE A 1 329 ? -2.134 60.925 12.341 1.00 31.89 329 ILE A C 1
ATOM 2514 O O . ILE A 1 329 ? -1.616 59.817 12.477 1.00 31.89 329 ILE A O 1
ATOM 2518 N N . PRO A 1 330 ? -2.806 61.475 13.384 1.00 35.88 330 PRO A N 1
ATOM 2519 C CA . PRO A 1 330 ? -2.231 61.893 14.676 1.00 35.88 330 PRO A CA 1
ATOM 2520 C C . PRO A 1 330 ? -2.831 61.122 15.898 1.00 35.88 330 PRO A C 1
ATOM 2522 O O . PRO A 1 330 ? -3.622 60.198 15.698 1.00 35.88 330 PRO A O 1
ATOM 2525 N N . PRO A 1 331 ? -2.490 61.445 17.171 1.00 39.38 331 PRO A N 1
ATOM 2526 C CA . PRO A 1 331 ? -2.876 60.625 18.324 1.00 39.38 331 PRO A CA 1
ATOM 2527 C C . PRO A 1 331 ? -4.201 61.061 18.978 1.00 39.38 331 PRO A C 1
ATOM 2529 O O . PRO A 1 331 ? -4.505 62.248 19.075 1.00 39.38 331 PRO A O 1
ATOM 2532 N N . GLY A 1 332 ? -4.956 60.080 19.487 1.00 29.36 332 GLY A N 1
ATOM 2533 C CA . GLY A 1 332 ? -6.134 60.252 20.353 1.00 29.36 332 GLY A CA 1
ATOM 2534 C C . GLY A 1 332 ? -5.928 59.579 21.723 1.00 29.36 332 GLY A C 1
ATOM 2535 O O . GLY A 1 332 ? -5.070 58.702 21.839 1.00 29.36 332 GLY A O 1
ATOM 2536 N N . PRO A 1 333 ? -6.639 60.013 22.781 1.00 35.50 333 PRO A N 1
ATOM 2537 C CA . PRO A 1 333 ? -6.038 60.181 24.100 1.00 35.50 333 PRO A CA 1
ATOM 2538 C C . PRO A 1 333 ? -6.148 58.977 25.040 1.00 35.50 333 PRO A C 1
ATOM 2540 O O . PRO A 1 333 ? -7.024 58.121 24.949 1.00 35.50 333 PRO A O 1
ATOM 2543 N N . ALA A 1 334 ? -5.225 58.991 25.999 1.00 30.53 334 ALA A N 1
ATOM 2544 C CA . ALA A 1 334 ? -5.083 58.051 27.090 1.00 30.53 334 ALA A CA 1
ATOM 2545 C C . ALA A 1 334 ? -6.144 58.249 28.183 1.00 30.53 334 ALA A C 1
ATOM 2547 O O . ALA A 1 334 ? -6.254 59.322 28.774 1.00 30.53 334 ALA A O 1
ATOM 2548 N N . HIS A 1 335 ? -6.803 57.156 28.556 1.00 33.06 335 HIS A N 1
ATOM 2549 C CA . HIS A 1 335 ? -7.315 56.976 29.908 1.00 33.06 335 HIS A CA 1
ATOM 2550 C C . HIS A 1 335 ? -6.533 55.838 30.559 1.00 33.06 335 HIS A C 1
ATOM 2552 O O . HIS A 1 335 ? -6.670 54.669 30.203 1.00 33.06 335 HIS A O 1
ATOM 2558 N N . GLY A 1 336 ? -5.653 56.205 31.494 1.00 28.25 336 GLY A N 1
ATOM 2559 C CA . GLY A 1 336 ? -5.086 55.246 32.435 1.00 28.25 336 GLY A CA 1
ATOM 2560 C C . GLY A 1 336 ? -6.179 54.683 33.339 1.00 28.25 336 GLY A C 1
ATOM 2561 O O . GLY A 1 336 ? -7.284 55.196 33.340 1.00 28.25 336 GLY A O 1
ATOM 2562 N N . TRP A 1 337 ? -5.851 53.656 34.115 1.00 29.36 337 TRP A N 1
ATOM 2563 C CA . TRP A 1 337 ? -6.194 53.519 35.531 1.00 29.36 337 TRP A CA 1
ATOM 2564 C C . TRP A 1 337 ? -5.240 52.475 36.133 1.00 29.36 337 TRP A C 1
ATOM 2566 O O . TRP A 1 337 ? -4.725 51.582 35.460 1.00 29.36 337 TRP A O 1
ATOM 2576 N N . LYS A 1 338 ? -4.886 52.718 37.392 1.00 31.94 338 LYS A N 1
ATOM 2577 C CA . LYS A 1 338 ? -3.697 52.220 38.087 1.00 31.94 338 LYS A CA 1
ATOM 2578 C C . LYS A 1 338 ? -3.828 50.776 38.586 1.00 31.94 338 LYS A C 1
ATOM 2580 O O . LYS A 1 338 ? -4.895 50.326 38.984 1.00 31.94 338 LYS A O 1
ATOM 2585 N N . ARG A 1 339 ? -2.657 50.133 38.685 1.00 29.39 339 ARG A N 1
ATOM 2586 C CA . ARG A 1 339 ? -2.333 48.924 39.463 1.00 29.39 339 ARG A CA 1
ATOM 2587 C C . ARG A 1 339 ? -3.007 48.871 40.841 1.00 29.39 339 ARG A C 1
ATOM 2589 O O . ARG A 1 339 ? -2.976 49.854 41.581 1.00 29.39 339 ARG A O 1
ATOM 2596 N N . ARG A 1 340 ? -3.315 47.649 41.287 1.00 30.14 340 ARG A N 1
ATOM 2597 C CA . ARG A 1 340 ? -2.947 47.210 42.641 1.00 30.14 340 ARG A CA 1
ATOM 2598 C C . ARG A 1 340 ? -2.579 45.729 42.651 1.00 30.14 340 ARG A C 1
ATOM 2600 O O . ARG A 1 340 ? -3.335 44.882 42.200 1.00 30.14 340 ARG A O 1
ATOM 2607 N N . ALA A 1 341 ? -1.377 45.468 43.151 1.00 31.53 341 ALA A N 1
ATOM 2608 C CA . ALA A 1 341 ? -0.859 44.155 43.487 1.00 31.53 341 ALA A CA 1
ATOM 2609 C C . ALA A 1 341 ? -1.412 43.696 44.844 1.00 31.53 341 ALA A C 1
ATOM 2611 O O . ALA A 1 341 ? -1.616 44.535 45.724 1.00 31.53 341 ALA A O 1
ATOM 2612 N N . ARG A 1 342 ? -1.558 42.380 45.025 1.00 29.72 342 ARG A N 1
ATOM 2613 C CA . ARG A 1 342 ? -1.374 41.669 46.301 1.00 29.72 342 ARG A CA 1
ATOM 2614 C C . ARG A 1 342 ? -1.128 40.182 46.010 1.00 29.72 342 ARG A C 1
ATOM 2616 O O . ARG A 1 342 ? -2.002 39.498 45.497 1.00 29.72 342 ARG A O 1
ATOM 2623 N N . SER A 1 343 ? 0.062 39.725 46.370 1.00 32.22 343 SER A N 1
ATOM 2624 C CA . SER A 1 343 ? 0.400 38.339 46.730 1.00 32.22 343 SER A CA 1
ATOM 2625 C C . SER A 1 343 ? 0.798 38.367 48.221 1.00 32.22 343 SER A C 1
ATOM 2627 O O . SER A 1 343 ? 0.941 39.466 48.765 1.00 32.22 343 SER A O 1
ATOM 2629 N N . PRO A 1 344 ? 1.202 37.254 48.849 1.00 46.50 344 PRO A N 1
ATOM 2630 C CA . PRO A 1 344 ? 0.588 35.930 48.960 1.00 46.50 344 PRO A CA 1
ATOM 2631 C C . PRO A 1 344 ? 0.289 35.595 50.446 1.00 46.50 344 PRO A C 1
ATOM 2633 O O . PRO A 1 344 ? 0.747 36.289 51.351 1.00 46.50 344 PRO A O 1
ATOM 2636 N N . GLY A 1 345 ? -0.467 34.528 50.715 1.00 31.55 345 GLY A N 1
ATOM 2637 C CA . GLY A 1 345 ? -0.769 34.060 52.074 1.00 31.55 345 GLY A CA 1
ATOM 2638 C C . GLY A 1 345 ? -0.702 32.539 52.160 1.00 31.55 345 GLY A C 1
ATOM 2639 O O . GLY A 1 345 ? -1.549 31.843 51.616 1.00 31.55 345 GLY A O 1
ATOM 2640 N N . THR A 1 346 ? 0.365 32.072 52.793 1.00 33.00 346 THR A N 1
ATOM 2641 C CA . THR A 1 346 ? 0.792 30.702 53.090 1.00 33.00 346 THR A CA 1
ATOM 2642 C C . THR A 1 346 ? 0.031 30.032 54.241 1.00 33.00 346 THR A C 1
ATOM 2644 O O . THR A 1 346 ? -0.472 30.717 55.125 1.00 33.00 346 THR A O 1
ATOM 2647 N N . ALA A 1 347 ? 0.183 28.697 54.272 1.00 34.88 347 ALA A N 1
ATOM 2648 C CA . ALA A 1 347 ? 0.188 27.782 55.428 1.00 34.88 347 ALA A CA 1
ATOM 2649 C C . ALA A 1 347 ? -1.165 27.251 55.949 1.00 34.88 347 ALA A C 1
ATOM 2651 O O . ALA A 1 347 ? -2.144 27.978 55.986 1.00 34.88 347 ALA A O 1
ATOM 2652 N N . ALA A 1 348 ? -1.289 26.017 56.450 1.00 34.75 348 ALA A N 1
ATOM 2653 C CA . ALA A 1 348 ? -0.481 24.788 56.407 1.00 34.75 348 ALA A CA 1
ATOM 2654 C C . ALA A 1 348 ? -1.241 23.691 57.200 1.00 34.75 348 ALA A C 1
ATOM 2656 O O . ALA A 1 348 ? -1.976 24.038 58.120 1.00 34.75 348 ALA A O 1
ATOM 2657 N N . THR A 1 349 ? -0.904 22.411 56.943 1.00 36.56 349 THR A N 1
ATOM 2658 C CA . THR A 1 349 ? -0.874 21.255 57.896 1.00 36.56 349 THR A CA 1
ATOM 2659 C C . THR A 1 349 ? -2.195 20.757 58.536 1.00 36.56 349 THR A C 1
ATOM 2661 O O . THR A 1 349 ? -3.103 21.534 58.761 1.00 36.56 349 THR A O 1
ATOM 2664 N N . ALA A 1 350 ? -2.407 19.484 58.905 1.00 36.56 350 ALA A N 1
ATOM 2665 C CA . ALA A 1 350 ? -1.576 18.277 58.990 1.00 36.56 350 ALA A CA 1
ATOM 2666 C C . ALA A 1 350 ? -2.452 16.998 59.078 1.00 36.56 350 ALA A C 1
ATOM 2668 O O . ALA A 1 350 ? -3.594 17.061 59.514 1.00 36.56 350 ALA A O 1
ATOM 2669 N N . CYS A 1 351 ? -1.821 15.871 58.718 1.00 35.56 351 CYS A N 1
ATOM 2670 C CA . CYS A 1 351 ? -1.827 14.518 59.311 1.00 35.56 351 CYS A CA 1
ATOM 2671 C C . CYS A 1 351 ? -3.083 13.839 59.893 1.00 35.56 351 CYS A C 1
ATOM 2673 O O . CYS A 1 351 ? -3.745 14.344 60.790 1.00 35.56 351 CYS A O 1
ATOM 2675 N N . GLY A 1 352 ? -3.189 12.544 59.563 1.00 32.09 352 GLY A N 1
ATOM 2676 C CA . GLY A 1 352 ? -3.795 11.509 60.406 1.00 32.09 352 GLY A CA 1
ATOM 2677 C C . GLY A 1 352 ? -3.700 10.122 59.762 1.00 32.09 352 GLY A C 1
ATOM 2678 O O . GLY A 1 352 ? -4.481 9.809 58.873 1.00 32.09 352 GLY A O 1
ATOM 2679 N N . ALA A 1 353 ? -2.719 9.322 60.181 1.00 40.62 353 ALA A N 1
ATOM 2680 C CA . ALA A 1 353 ? -2.566 7.909 59.836 1.00 40.62 353 ALA A CA 1
ATOM 2681 C C . ALA A 1 353 ? -3.316 6.996 60.832 1.00 40.62 353 ALA A C 1
ATOM 2683 O O . ALA A 1 353 ? -3.722 7.449 61.899 1.00 40.62 353 ALA A O 1
ATOM 2684 N N . THR A 1 354 ? -3.340 5.699 60.504 1.00 40.28 354 THR A N 1
ATOM 2685 C CA . THR A 1 354 ? -3.689 4.497 61.298 1.00 40.28 354 THR A CA 1
ATOM 2686 C C . THR A 1 354 ? -5.137 3.997 61.261 1.00 40.28 354 THR A C 1
ATOM 2688 O O . THR A 1 354 ? -6.087 4.710 61.570 1.00 40.28 354 THR A O 1
ATOM 2691 N N . GLY A 1 355 ? -5.235 2.722 60.871 1.00 42.34 355 GLY A N 1
ATOM 2692 C CA . GLY A 1 355 ? -6.397 1.853 60.742 1.00 42.34 355 GLY A CA 1
ATOM 2693 C C . GLY A 1 355 ? -5.923 0.556 60.109 1.00 42.34 355 GLY A C 1
ATOM 2694 O O . GLY A 1 355 ? -5.655 0.604 58.889 1.00 42.34 355 GLY A O 1
#

pLDDT: mean 73.44, std 28.17, range [23.58, 98.75]

Foldseek 3Di:
DDDDDDDDDDDDDPPDDDPPPQQQAAQLDDPPPPDDDDDPVLVVLLSVLSSCLQLLADLVVSVVSLVVLVPDPVSLLDQVSLLSSLLSCLSSVVLVVLQVSLVVLVVDPSLVPDPSSVLSSLQSNLVSCVLQLNLVSNLVSLVVSVVVDDPPSCNLVSLLSNLSSCLSVLNLVVSVVSCVVVVLQDDDDLPPRPLLSSLLSVLSSCVSVLVLVSSLVSLVSSVVSSVVSSGLRCSSPVSLQSNLVSCVSVVVNVSSVVSVVSNQVSCVNSVQPNPPDPPPDDDDDDDDDDDDDDCPVSVVVCCVSNPPDDDDDDDDDDDDDDDDDDDDDDDDDDDDDDDDDDDDDDDDDDDDDDD